Protein 8J49 (pdb70)

Sequence (263 aa):
GSRLCQVDRCTVNLTEAKQYYRRHRVCEVHAKASAATVAGVRQRFCQQCSRFHELPEFDEAKRSCREERVGDMRIVNITFSDINSIKNFQPFSQYFDFTLTGPRYNGNIAQFAMIWKIKNPPHNLLGVFFDNNTRDDEDDKYTLEELKQMGNGAKNMYIFWQYEQKERVGDMRIVNITFSDINSIKNFQPFSQYFDFTLTGPRYNGNIAQFAMIWKIKNPPHNLLGVFFDNNTRDDEDDKYTLEELKQMGNGAKNMYIFWQYE

Radius of gyration: 23.27 Å; Cα contacts (8 Å, |Δi|>4): 566; chains: 3; bounding box: 40×56×63 Å

Solvent-accessible surface area: 13642 Å² total; per-residue (Å²): 74,96,156,47,5,49,7,76,213,16,108,73,55,6,69,137,30,70,47,16,11,102,137,44,88,0,11,78,112,41,7,51,28,81,49,13,48,10,86,58,61,153,20,37,4,0,14,91,60,8,139,11,18,92,30,91,86,15,59,156,112,97,66,6,27,189,118,123,129,69,66,98,8,73,11,12,60,0,19,0,31,52,59,84,10,0,99,120,8,116,70,15,14,61,36,11,14,66,126,45,114,46,19,18,0,0,2,9,62,16,82,57,2,3,3,18,78,4,81,119,50,53,158,30,6,31,0,0,6,0,44,78,53,26,9,58,10,62,58,84,110,31,40,17,100,72,0,18,138,26,5,86,53,2,122,23,0,16,0,0,47,67,40,89,93,136,154,134,68,66,126,10,52,10,25,76,7,33,0,6,53,67,97,10,0,104,75,2,139,37,0,26,52,37,11,34,67,120,53,117,44,20,36,0,0,7,65,74,46,110,115,10,2,62,64,70,1,81,121,55,61,145,38,9,33,0,0,8,0,43,80,61,89,15,58,67,79,67,72,106,18,49,16,119,71,0,53,136,22,5,88,60,4,111,8,0,9,0,0,51,43,21,131

Organism: Arabidopsis thaliana (NCBI:txid3702)

GO terms:
  GO:0006355 regulation of DNA-templated transcription (P, TAS)
  GO:0010321 regulation of vegetative phase change (P, IMP)

Structure (mmCIF, N/CA/C/O backbone):
data_8J49
#
_entry.id   8J49
#
_cell.length_a   30.159
_cell.length_b   45.091
_cell.length_c   52.947
_cell.angle_alpha   92.43
_cell.angle_beta   101.86
_cell.angle_gamma   108.62
#
_symmetry.space_group_name_H-M   'P 1'
#
loop_
_entity.id
_entity.type
_entity.pdbx_description
1 polymer 'Squamosa promoter-binding-like protein 5'
2 polymer 'Sequence-variable mosaic (SVM) signal sequence domain-containing protein'
3 non-polymer 'ZINC ION'
4 water water
#
loop_
_atom_site.group_PDB
_atom_site.id
_atom_site.type_symbol
_atom_site.label_atom_id
_atom_site.label_alt_id
_atom_site.label_comp_id
_atom_site.label_asym_id
_atom_site.label_entity_id
_atom_site.label_seq_id
_atom_site.pdbx_PDB_ins_code
_atom_site.Cartn_x
_atom_site.Cartn_y
_atom_site.Cartn_z
_atom_site.occupancy
_atom_site.B_iso_or_equiv
_atom_site.auth_seq_id
_atom_site.auth_comp_id
_atom_site.auth_asym_id
_atom_site.auth_atom_id
_atom_site.pdbx_PDB_model_num
ATOM 1 N N . GLY A 1 1 ? 20.784 22.716 18.428 1.00 34.74 59 GLY A N 1
ATOM 2 C CA . GLY A 1 1 ? 21.918 22.286 19.230 1.00 34.24 59 GLY A CA 1
ATOM 3 C C . GLY A 1 1 ? 21.559 21.142 20.157 1.00 34.81 59 GLY A C 1
ATOM 4 O O . GLY A 1 1 ? 20.385 20.942 20.465 1.00 30.72 59 GLY A O 1
ATOM 5 N N . SER A 1 2 ? 22.572 20.404 20.620 1.00 33.99 60 SER A N 1
ATOM 6 C CA . SER A 1 2 ? 22.319 19.181 21.380 1.00 31.34 60 SER A CA 1
ATOM 7 C C . SER A 1 2 ? 21.462 19.439 22.613 1.00 32.43 60 SER A C 1
ATOM 8 O O . SER A 1 2 ? 20.556 18.656 22.915 1.00 34.57 60 SER A O 1
ATOM 11 N N . ARG A 1 3 ? 21.710 20.541 23.320 1.00 33.68 61 ARG A N 1
ATOM 12 C CA . ARG A 1 3 ? 21.054 20.814 24.594 1.00 28.50 61 ARG A CA 1
ATOM 13 C C . ARG A 1 3 ? 19.768 21.620 24.470 1.00 26.31 61 ARG A C 1
ATOM 14 O O . ARG A 1 3 ? 19.189 21.978 25.505 1.00 25.45 61 ARG A O 1
ATOM 22 N N . LEU A 1 4 ? 19.310 21.918 23.255 1.00 24.29 62 LEU A N 1
ATOM 23 C CA . LEU A 1 4 ? 18.222 22.861 23.036 1.00 26.66 62 LEU A CA 1
ATOM 24 C C . LEU A 1 4 ? 16.980 22.177 22.472 1.00 21.46 62 LEU A C 1
ATOM 25 O O . LEU A 1 4 ? 17.052 21.127 21.827 1.00 22.26 62 LEU A O 1
ATOM 30 N N . CYS A 1 5 ? 15.834 22.826 22.684 1.00 22.52 63 CYS A N 1
ATOM 31 C CA . CYS A 1 5 ? 14.604 22.450 21.997 1.00 20.11 63 CYS A CA 1
ATOM 32 C C . CYS A 1 5 ? 14.832 22.343 20.493 1.00 20.01 63 CYS A C 1
ATOM 33 O O . CYS A 1 5 ? 15.450 23.219 19.890 1.00 17.78 63 CYS A O 1
ATOM 36 N N . GLN A 1 6 ? 14.268 21.298 19.879 1.00 19.08 64 GLN A N 1
ATOM 37 C CA . GLN A 1 6 ? 14.500 21.013 18.464 1.00 20.40 64 GLN A CA 1
ATOM 38 C C . GLN A 1 6 ? 13.644 21.850 17.523 1.00 21.00 64 GLN A C 1
ATOM 39 O O . GLN A 1 6 ? 13.818 21.744 16.302 1.00 20.00 64 GLN A O 1
ATOM 45 N N . VAL A 1 7 ? 12.715 22.656 18.039 1.00 18.66 65 VAL A N 1
ATOM 46 C CA . VAL A 1 7 ? 11.953 23.552 17.172 1.00 16.96 65 VAL A CA 1
ATOM 47 C C . VAL A 1 7 ? 12.888 24.602 16.585 1.00 19.36 65 VAL A C 1
ATOM 48 O O . VAL A 1 7 ? 13.714 25.182 17.297 1.00 19.16 65 VAL A O 1
ATOM 52 N N . ASP A 1 8 ? 12.734 24.882 15.281 1.00 18.82 66 ASP A N 1
ATOM 53 C CA . ASP A 1 8 ? 13.773 25.616 14.554 1.00 17.82 66 ASP A CA 1
ATOM 54 C C . ASP A 1 8 ? 14.035 26.997 15.151 1.00 18.96 66 ASP A C 1
ATOM 55 O O . ASP A 1 8 ? 15.189 27.439 15.217 1.00 24.14 66 ASP A O 1
ATOM 60 N N . ARG A 1 9 ? 12.983 27.713 15.544 1.00 17.46 67 ARG A N 1
ATOM 61 C CA . ARG A 1 9 ? 13.087 29.068 16.066 1.00 19.22 67 ARG A CA 1
ATOM 62 C C . ARG A 1 9 ? 13.240 29.118 17.582 1.00 22.96 67 ARG A C 1
ATOM 63 O O . ARG A 1 9 ? 13.258 30.210 18.160 1.00 24.13 67 ARG A O 1
ATOM 71 N N . CYS A 1 10 ? 13.336 27.971 18.238 1.00 20.05 68 CYS A N 1
ATOM 72 C CA . CYS A 1 10 ? 13.394 27.897 19.688 1.00 21.65 68 CYS A CA 1
ATOM 73 C C . CYS A 1 10 ? 14.831 27.687 20.134 1.00 21.55 68 CYS A C 1
ATOM 74 O O . CYS A 1 10 ? 15.526 26.823 19.585 1.00 21.11 68 CYS A O 1
ATOM 77 N N . THR A 1 11 ? 15.258 28.436 21.161 1.00 21.35 69 THR A N 1
ATOM 78 C CA . THR A 1 11 ? 16.583 28.251 21.742 1.00 24.66 69 THR A CA 1
ATOM 79 C C . THR A 1 11 ? 16.518 27.875 23.217 1.00 23.74 69 THR A C 1
ATOM 80 O O . THR A 1 11 ? 17.523 28.000 23.924 1.00 24.32 69 THR A O 1
ATOM 84 N N . VAL A 1 12 ? 15.364 27.411 23.702 1.00 19.47 70 VAL A N 1
ATOM 85 C CA . VAL A 1 12 ? 15.258 27.069 25.116 1.00 21.44 70 VAL A CA 1
ATOM 86 C C . VAL A 1 12 ? 16.222 25.948 25.455 1.00 23.77 70 VAL A C 1
ATOM 87 O O . VAL A 1 12 ? 16.242 24.894 24.804 1.00 22.37 70 VAL A O 1
ATOM 91 N N . ASN A 1 13 ? 17.036 26.180 26.475 1.00 26.01 71 ASN A N 1
ATOM 92 C CA . ASN A 1 13 ? 18.000 25.188 26.918 1.00 28.07 71 ASN A CA 1
ATOM 93 C C . ASN A 1 13 ? 17.285 24.199 27.826 1.00 27.74 71 ASN A C 1
ATOM 94 O O . ASN A 1 13 ? 16.529 24.602 28.711 1.00 28.12 71 ASN A O 1
ATOM 99 N N . LEU A 1 14 ? 17.491 22.905 27.584 1.00 27.79 72 LEU A N 1
ATOM 100 C CA . LEU A 1 14 ? 16.768 21.868 28.309 1.00 29.07 72 LEU A CA 1
ATOM 101 C C . LEU A 1 14 ? 17.644 21.087 29.275 1.00 31.94 72 LEU A C 1
ATOM 102 O O . LEU A 1 14 ? 17.222 20.030 29.754 1.00 32.54 72 LEU A O 1
ATOM 107 N N . THR A 1 15 ? 18.848 21.573 29.569 1.00 33.84 73 THR A N 1
ATOM 108 C CA . THR A 1 15 ? 19.714 20.883 30.519 1.00 34.28 73 THR A CA 1
ATOM 109 C C . THR A 1 15 ? 19.195 20.954 31.955 1.00 35.82 73 THR A C 1
ATOM 110 O O . THR A 1 15 ? 19.646 20.177 32.801 1.00 41.69 73 THR A O 1
ATOM 114 N N . GLU A 1 16 ? 18.213 21.829 32.197 1.00 37.73 74 GLU A N 1
ATOM 115 C CA . GLU A 1 16 ? 17.674 22.027 33.571 1.00 37.66 74 GLU A CA 1
ATOM 116 C C . GLU A 1 16 ? 16.207 21.585 33.628 1.00 39.36 74 GLU A C 1
ATOM 117 O O . GLU A 1 16 ? 15.610 21.692 34.717 1.00 38.83 74 GLU A O 1
ATOM 123 N N . ALA A 1 17 ? 15.652 21.103 32.511 1.00 38.64 75 ALA A N 1
ATOM 124 C CA . ALA A 1 17 ? 14.261 20.691 32.462 1.00 32.75 75 ALA A CA 1
ATOM 125 C C . ALA A 1 17 ? 14.113 19.257 32.946 1.00 31.30 75 ALA A C 1
ATOM 126 O O . ALA A 1 17 ? 15.093 18.534 33.168 1.00 30.67 75 ALA A O 1
ATOM 128 N N . LYS A 1 18 ? 12.858 18.845 33.093 1.00 30.33 76 LYS A N 1
ATOM 129 C CA . LYS A 1 18 ? 12.581 17.471 33.465 1.00 27.26 76 LYS A CA 1
ATOM 130 C C . LYS A 1 18 ? 13.193 16.540 32.434 1.00 28.07 76 LYS A C 1
ATOM 131 O O . LYS A 1 18 ? 13.312 16.877 31.246 1.00 27.90 76 LYS A O 1
ATOM 137 N N . GLN A 1 19 ? 13.637 15.378 32.905 1.00 26.22 77 GLN A N 1
ATOM 138 C CA . GLN A 1 19 ? 14.298 14.447 32.008 1.00 25.54 77 GLN A CA 1
ATOM 139 C C . GLN A 1 19 ? 13.441 14.131 30.792 1.00 24.31 77 GLN A C 1
ATOM 140 O O . GLN A 1 19 ? 13.963 14.038 29.677 1.00 21.82 77 GLN A O 1
ATOM 146 N N . TYR A 1 20 ? 12.119 13.986 30.976 1.00 19.97 78 TYR A N 1
ATOM 147 C CA . TYR A 1 20 ? 11.251 13.701 29.834 1.00 18.43 78 TYR A CA 1
ATOM 148 C C . TYR A 1 20 ? 11.485 14.688 28.693 1.00 19.66 78 TYR A C 1
ATOM 149 O O . TYR A 1 20 ? 11.585 14.288 27.530 1.00 20.60 78 TYR A O 1
ATOM 158 N N . TYR A 1 21 ? 11.572 15.983 29.005 1.00 21.16 79 TYR A N 1
ATOM 159 C CA . TYR A 1 21 ? 11.765 16.976 27.947 1.00 21.69 79 TYR A CA 1
ATOM 160 C C . TYR A 1 21 ? 13.184 16.949 27.397 1.00 24.30 79 TYR A C 1
ATOM 161 O O . TYR A 1 21 ? 13.390 17.180 26.199 1.00 23.02 79 TYR A O 1
ATOM 170 N N . ARG A 1 22 ? 14.181 16.704 28.250 1.00 22.87 80 ARG A N 1
ATOM 171 C CA . ARG A 1 22 ? 15.568 16.706 27.778 1.00 24.13 80 ARG A CA 1
ATOM 172 C C . ARG A 1 22 ? 15.833 15.506 26.876 1.00 23.50 80 ARG A C 1
ATOM 173 O O . ARG A 1 22 ? 16.508 15.629 25.842 1.00 25.60 80 ARG A O 1
ATOM 181 N N . ARG A 1 23 ? 15.284 14.349 27.261 1.00 23.37 81 ARG A N 1
ATOM 182 C CA . ARG A 1 23 ? 15.294 13.117 26.471 1.00 23.92 81 ARG A CA 1
ATOM 183 C C . ARG A 1 23 ? 14.807 13.350 25.050 1.00 22.41 81 ARG A C 1
ATOM 184 O O . ARG A 1 23 ? 15.440 12.931 24.071 1.00 22.89 81 ARG A O 1
ATOM 192 N N . HIS A 1 24 ? 13.685 14.033 24.927 1.00 20.75 82 HIS A N 1
ATOM 193 C CA . HIS A 1 24 ? 12.983 14.191 23.667 1.00 22.02 82 HIS A CA 1
ATOM 194 C C . HIS A 1 24 ? 13.235 15.539 23.021 1.00 21.11 82 HIS A C 1
ATOM 195 O O . HIS A 1 24 ? 12.644 15.827 21.971 1.00 19.68 82 HIS A O 1
ATOM 202 N N . ARG A 1 25 ? 14.130 16.352 23.592 1.00 18.13 83 ARG A N 1
ATOM 203 C CA . ARG A 1 25 ? 14.598 17.581 22.949 1.00 21.52 83 ARG A CA 1
ATOM 204 C C . ARG A 1 25 ? 13.434 18.501 22.580 1.00 20.79 83 ARG A C 1
ATOM 205 O O . ARG A 1 25 ? 13.330 19.003 21.458 1.00 20.31 83 ARG A O 1
ATOM 213 N N . VAL A 1 26 ? 12.554 18.748 23.542 1.00 20.28 84 VAL A N 1
ATOM 214 C CA . VAL A 1 26 ? 11.449 19.671 23.301 1.00 20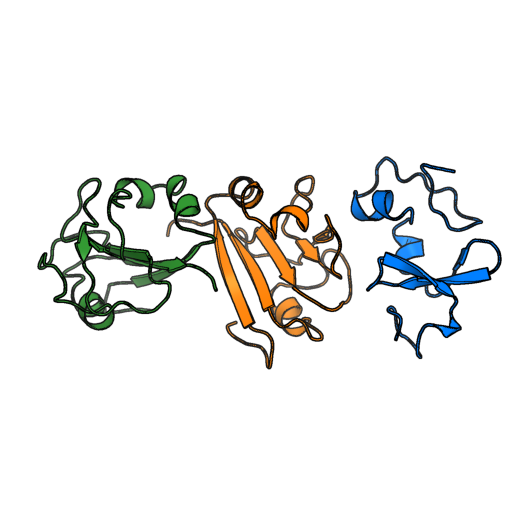.39 84 VAL A CA 1
ATOM 215 C C . VAL A 1 26 ? 11.131 20.389 24.606 1.00 22.67 84 VAL A C 1
ATOM 216 O O . VAL A 1 26 ? 11.110 19.777 25.677 1.00 21.30 84 VAL A O 1
ATOM 220 N N . CYS A 1 27 ? 10.916 21.698 24.519 1.00 20.23 85 CYS A N 1
ATOM 221 C CA . CYS A 1 27 ? 10.494 22.443 25.688 1.00 20.96 85 CYS A CA 1
ATOM 222 C C . CYS A 1 27 ? 9.015 22.176 25.964 1.00 22.79 85 CYS A C 1
ATOM 223 O O . CYS A 1 27 ? 8.285 21.645 25.118 1.00 18.53 85 CYS A O 1
ATOM 226 N N . GLU A 1 28 ? 8.580 22.541 27.177 1.00 19.90 86 GLU A N 1
ATOM 227 C CA . GLU A 1 28 ? 7.205 22.257 27.589 1.00 22.83 86 GLU A CA 1
ATOM 228 C C . GLU A 1 28 ? 6.194 22.928 26.677 1.00 23.69 86 GLU A C 1
ATOM 229 O O . GLU A 1 28 ? 5.173 22.324 26.321 1.00 22.89 86 GLU A O 1
ATOM 235 N N . VAL A 1 29 ? 6.463 24.175 26.283 1.00 22.14 87 VAL A N 1
ATOM 236 C CA . VAL A 1 29 ? 5.494 24.905 25.473 1.00 20.26 87 VAL A CA 1
ATOM 237 C C . VAL A 1 29 ? 5.349 24.262 24.102 1.00 20.26 87 VAL A C 1
ATOM 238 O O . VAL A 1 29 ? 4.234 24.046 23.621 1.00 17.52 87 VAL A O 1
ATOM 242 N N . HIS A 1 30 ? 6.459 23.903 23.464 1.00 19.58 88 HIS A N 1
ATOM 243 C CA . HIS A 1 30 ? 6.345 23.312 22.139 1.00 18.99 88 HIS A CA 1
ATOM 244 C C . HIS A 1 30 ? 5.881 21.863 22.172 1.00 19.06 88 HIS A C 1
ATOM 245 O O . HIS A 1 30 ? 5.339 21.382 21.175 1.00 16.70 88 HIS A O 1
ATOM 252 N N . ALA A 1 31 ? 6.018 21.169 23.305 1.00 16.71 89 ALA A N 1
ATOM 253 C CA . ALA A 1 31 ? 5.425 19.845 23.414 1.00 15.44 89 ALA A CA 1
ATOM 254 C C . ALA A 1 31 ? 3.897 19.902 23.364 1.00 17.51 89 ALA A C 1
ATOM 255 O O . ALA A 1 31 ? 3.263 18.919 22.978 1.00 18.77 89 ALA A O 1
ATOM 257 N N . LYS A 1 32 ? 3.297 21.041 23.705 1.00 16.65 90 LYS A N 1
ATOM 258 C CA . LYS A 1 32 ? 1.846 21.187 23.767 1.00 19.01 90 LYS A CA 1
ATOM 259 C C . LYS A 1 32 ? 1.292 22.095 22.678 1.00 18.36 90 LYS A C 1
ATOM 260 O O . LYS A 1 32 ? 0.069 22.265 22.592 1.00 16.88 90 LYS A O 1
ATOM 266 N N . ALA A 1 33 ? 2.160 22.647 21.826 1.00 19.41 91 ALA A N 1
ATOM 267 C CA . ALA A 1 33 ? 1.749 23.584 20.792 1.00 20.78 91 ALA A CA 1
ATOM 268 C C . ALA A 1 33 ? 0.959 22.867 19.709 1.00 19.59 91 ALA A C 1
ATOM 269 O O . ALA A 1 33 ? 1.193 21.693 19.409 1.00 17.79 91 ALA A O 1
ATOM 271 N N . SER A 1 34 ? 0.007 23.587 19.114 1.00 16.68 92 SER A N 1
ATOM 272 C CA . SER A 1 34 ? -0.753 22.991 18.031 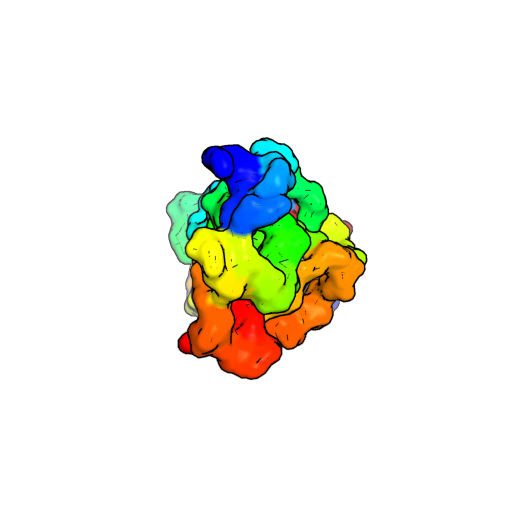1.00 19.35 92 SER A CA 1
ATOM 273 C C . SER A 1 34 ? 0.128 22.725 16.815 1.00 18.97 92 SER A C 1
ATOM 274 O O . SER A 1 34 ? -0.113 21.764 16.081 1.00 16.75 92 SER A O 1
ATOM 277 N N . ALA A 1 35 ? 1.143 23.559 16.587 1.00 17.82 93 ALA A N 1
ATOM 278 C CA . ALA A 1 35 ? 2.061 23.375 15.470 1.00 15.83 93 ALA A CA 1
ATOM 279 C C . ALA A 1 35 ? 3.334 24.160 15.741 1.00 15.27 93 ALA A C 1
ATOM 280 O O . ALA A 1 35 ? 3.304 25.228 16.360 1.00 16.96 93 ALA A O 1
ATOM 282 N N . ALA A 1 36 ? 4.455 23.619 15.267 1.00 17.57 94 ALA A N 1
ATOM 283 C CA . ALA A 1 36 ? 5.713 24.348 15.292 1.00 19.30 94 ALA A CA 1
ATOM 284 C C . ALA A 1 36 ? 6.528 23.917 14.087 1.00 18.95 94 ALA A C 1
ATOM 285 O O . ALA A 1 36 ? 6.357 22.813 13.566 1.00 18.63 94 ALA A O 1
ATOM 287 N N . THR A 1 37 ? 7.406 24.798 13.638 1.00 19.35 95 THR A N 1
ATOM 288 C CA . THR A 1 37 ? 8.218 24.501 12.469 1.00 17.62 95 THR A CA 1
ATOM 289 C C . THR A 1 37 ? 9.469 23.766 12.925 1.00 17.48 95 THR A C 1
ATOM 290 O O . THR A 1 37 ? 10.279 24.299 13.691 1.00 18.38 95 THR A O 1
ATOM 294 N N . VAL A 1 38 ? 9.602 22.526 12.479 1.00 19.76 96 VAL A N 1
ATOM 295 C CA . VAL A 1 38 ? 10.687 21.656 12.903 1.00 21.54 96 VAL A CA 1
ATOM 296 C C . VAL A 1 38 ? 11.288 21.058 11.648 1.00 21.82 96 VAL A C 1
ATOM 297 O O . VAL A 1 38 ? 10.573 20.421 10.862 1.00 18.53 96 VAL A O 1
ATOM 301 N N . ALA A 1 39 ? 12.595 21.267 11.464 1.00 21.84 97 ALA A N 1
ATOM 302 C CA . ALA A 1 39 ? 13.316 20.784 10.291 1.00 20.97 97 ALA A CA 1
ATOM 303 C C . ALA A 1 39 ? 12.682 21.335 9.021 1.00 23.53 97 ALA A C 1
ATOM 304 O O . ALA A 1 39 ? 12.610 20.655 7.998 1.00 26.46 97 ALA A O 1
ATOM 306 N N . GLY A 1 40 ? 12.173 22.566 9.110 1.00 21.14 98 GLY A N 1
ATOM 307 C CA . GLY A 1 40 ? 11.662 23.283 7.961 1.00 19.83 98 GLY A CA 1
ATOM 308 C C . GLY A 1 40 ? 10.210 23.034 7.604 1.00 22.56 98 GLY A C 1
ATOM 309 O O . GLY A 1 40 ? 9.724 23.633 6.635 1.00 23.08 98 GLY A O 1
ATOM 310 N N . VAL A 1 41 ? 9.493 22.171 8.332 1.00 20.36 99 VAL A N 1
ATOM 311 C CA . VAL A 1 41 ? 8.104 21.887 8.000 1.00 18.27 99 VAL A CA 1
ATOM 312 C C . VAL A 1 41 ? 7.245 21.985 9.256 1.00 21.40 99 VAL A C 1
ATOM 313 O O . VAL A 1 41 ? 7.743 21.908 10.381 1.00 18.12 99 VAL A O 1
ATOM 317 N N . ARG A 1 42 ? 5.936 22.164 9.043 1.00 19.53 100 ARG A N 1
ATOM 318 C CA . ARG A 1 42 ? 4.994 22.266 10.154 1.00 19.77 100 ARG A CA 1
ATOM 319 C C . ARG A 1 42 ? 4.820 20.905 10.796 1.00 18.43 100 ARG A C 1
ATOM 320 O O . ARG A 1 42 ? 4.490 19.924 10.122 1.00 17.27 100 ARG A O 1
ATOM 328 N N . GLN A 1 43 ? 5.009 20.846 12.107 1.00 19.26 101 GLN A N 1
ATOM 329 C CA . GLN A 1 43 ? 4.907 19.586 12.830 1.00 17.73 101 GLN A CA 1
ATOM 330 C C . GLN A 1 43 ? 4.175 19.814 14.142 1.00 16.59 101 GLN A C 1
ATOM 331 O O . GLN A 1 43 ? 3.985 20.949 14.584 1.00 17.62 101 GLN A O 1
ATOM 337 N N . ARG A 1 44 ? 3.764 18.710 14.765 1.00 17.82 102 ARG A N 1
ATOM 338 C CA . ARG A 1 44 ? 3.151 18.743 16.081 1.00 15.53 102 ARG A CA 1
ATOM 339 C C . ARG A 1 44 ? 3.751 17.611 16.900 1.00 17.77 102 ARG A C 1
ATOM 340 O O . ARG A 1 44 ? 3.966 16.513 16.378 1.00 16.53 102 ARG A O 1
ATOM 348 N N . PHE A 1 45 ? 4.024 17.877 18.181 1.00 17.65 103 PHE A N 1
ATOM 349 C CA . PHE A 1 45 ? 4.632 16.881 19.057 1.00 19.88 103 PHE A CA 1
ATOM 350 C C . PHE A 1 45 ? 3.591 15.836 19.436 1.00 19.89 103 PHE A C 1
ATOM 351 O O . PHE A 1 45 ? 2.606 16.146 20.127 1.00 18.87 103 PHE A O 1
ATOM 359 N N . CYS A 1 46 ? 3.809 14.595 18.990 1.00 16.68 104 CYS A N 1
ATOM 360 C CA . CYS A 1 46 ? 2.888 13.502 19.279 1.00 18.27 104 CYS A CA 1
ATOM 361 C C . CYS A 1 46 ? 3.015 13.074 20.739 1.00 20.86 104 CYS A C 1
ATOM 362 O O . CYS A 1 46 ? 4.095 12.666 21.184 1.00 20.00 104 CYS A O 1
ATOM 365 N N . GLN A 1 47 ? 1.909 13.157 21.481 1.00 20.71 105 GLN A N 1
ATOM 366 C CA . GLN A 1 47 ? 1.919 12.704 22.871 1.00 21.94 105 GLN A CA 1
ATOM 367 C C . GLN A 1 47 ? 2.258 11.224 22.972 1.00 21.89 105 GLN A C 1
ATOM 368 O O . GLN A 1 47 ? 2.987 10.797 23.879 1.00 25.37 105 GLN A O 1
ATOM 374 N N . GLN A 1 48 ? 1.746 10.425 22.038 1.00 21.22 106 GLN A N 1
ATOM 375 C CA . GLN A 1 48 ? 1.906 8.978 22.096 1.00 26.17 106 GLN A CA 1
ATOM 376 C C . GLN A 1 48 ? 3.332 8.535 21.763 1.00 25.99 106 GLN A C 1
ATOM 377 O O . GLN A 1 48 ? 3.868 7.623 22.406 1.00 23.47 106 GLN A O 1
ATOM 383 N N . CYS A 1 49 ? 3.965 9.157 20.764 1.00 22.38 107 CYS A N 1
ATOM 384 C CA . CYS A 1 49 ? 5.301 8.770 20.315 1.00 19.61 107 CYS A CA 1
ATOM 385 C C . CYS A 1 49 ? 6.411 9.604 20.929 1.00 21.06 107 CYS A C 1
ATOM 386 O O . CYS A 1 49 ? 7.590 9.267 20.747 1.00 25.30 107 CYS A O 1
ATOM 389 N N . SER A 1 50 ? 6.069 10.702 21.600 1.00 19.84 108 SER A N 1
ATOM 390 C CA . SER A 1 50 ? 7.044 11.647 22.127 1.00 19.72 108 SER A CA 1
ATOM 391 C C . SER A 1 50 ? 8.006 12.100 21.040 1.00 22.88 108 SER A C 1
ATOM 392 O O . SER A 1 50 ? 9.227 12.135 21.219 1.00 22.98 108 SER A O 1
ATOM 395 N N . ARG A 1 51 ? 7.430 12.473 19.899 1.00 21.10 109 ARG A N 1
ATOM 396 C CA . ARG A 1 51 ? 8.243 13.038 18.834 1.00 21.73 109 ARG A CA 1
ATOM 397 C C . ARG A 1 51 ? 7.337 13.751 17.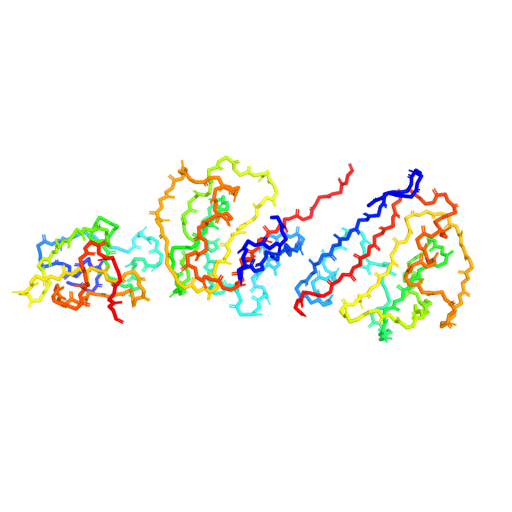844 1.00 22.18 109 ARG A C 1
ATOM 398 O O . ARG A 1 51 ? 6.125 13.512 17.808 1.00 18.63 109 ARG A O 1
ATOM 406 N N . PHE A 1 52 ? 7.927 14.684 17.102 1.00 19.34 110 PHE A N 1
ATOM 407 C CA . PHE A 1 52 ? 7.157 15.466 16.145 1.00 20.92 110 PHE A CA 1
ATOM 408 C C . PHE A 1 52 ? 6.829 14.615 14.930 1.00 23.69 110 PHE A C 1
ATOM 409 O O . PHE A 1 52 ? 7.669 13.838 14.465 1.00 22.12 110 PHE A O 1
ATOM 417 N N . HIS A 1 53 ? 5.604 14.764 14.419 1.00 20.02 111 HIS A N 1
ATOM 418 C CA . HIS A 1 53 ? 5.241 14.320 13.084 1.00 22.47 111 HIS A CA 1
ATOM 419 C C . HIS A 1 53 ? 4.707 15.513 12.313 1.00 20.81 111 HIS A C 1
ATOM 420 O O . HIS A 1 53 ? 4.236 16.488 12.897 1.00 17.37 111 HIS A O 1
ATOM 427 N N . GLU A 1 54 ? 4.729 15.412 10.990 1.00 19.88 112 GLU A N 1
ATOM 428 C CA . GLU A 1 54 ? 4.056 16.426 10.195 1.00 23.12 112 GLU A CA 1
ATOM 429 C C . GLU A 1 54 ? 2.547 16.389 10.433 1.00 21.71 112 GLU A C 1
ATOM 430 O O . GLU A 1 54 ? 1.961 15.344 10.733 1.00 22.53 112 GLU A O 1
ATOM 436 N N . LEU A 1 55 ? 1.910 17.554 10.292 1.00 22.55 113 LEU A N 1
ATOM 437 C CA . LEU A 1 55 ? 0.508 17.670 10.684 1.00 21.09 113 LEU A CA 1
ATOM 438 C C . LEU A 1 55 ? -0.433 16.670 10.010 1.00 21.73 113 LEU A C 1
ATOM 439 O O . LEU A 1 55 ? -1.396 16.245 10.670 1.00 23.11 113 LEU A O 1
ATOM 444 N N . PRO A 1 56 ? -0.263 16.273 8.740 1.00 23.55 114 PRO A N 1
ATOM 445 C CA . PRO A 1 56 ? -1.220 15.315 8.154 1.00 26.68 114 PRO A CA 1
ATOM 446 C C . PRO A 1 56 ? -1.236 13.950 8.826 1.00 29.78 114 PRO A C 1
ATOM 447 O O . PRO A 1 56 ? -2.179 13.180 8.585 1.00 29.89 114 PRO A O 1
ATOM 451 N N . GLU A 1 57 ? -0.266 13.642 9.695 1.00 26.63 115 GLU A N 1
ATOM 452 C CA . GLU A 1 57 ? -0.287 12.389 10.437 1.00 26.44 115 GLU A CA 1
ATOM 453 C C . GLU A 1 57 ? -1.257 12.413 11.609 1.00 28.43 115 GLU A C 1
ATOM 454 O O . GLU A 1 57 ? -1.465 11.372 12.235 1.00 26.80 115 GLU A O 1
ATOM 460 N N . PHE A 1 58 ? -1.854 13.562 11.909 1.00 24.74 116 PHE A N 1
ATOM 461 C CA . PHE A 1 58 ? -2.835 13.699 12.973 1.00 24.76 116 PHE A CA 1
ATOM 462 C C . PHE A 1 58 ? -4.226 13.900 12.395 1.00 29.33 116 PHE A C 1
ATOM 463 O O . PHE A 1 58 ? -4.412 14.656 11.435 1.00 28.51 116 PHE A O 1
ATOM 471 N N . ASP A 1 59 ? -5.204 13.236 12.997 1.00 25.95 117 ASP A N 1
ATOM 472 C CA . ASP A 1 59 ? -6.584 13.589 12.735 1.00 29.93 117 ASP A CA 1
ATOM 473 C C . ASP A 1 59 ? -6.906 14.932 13.372 1.00 31.09 117 ASP A C 1
ATOM 474 O O . ASP A 1 59 ? -6.087 15.576 14.031 1.00 29.42 117 ASP A O 1
ATOM 479 N N . GLU A 1 60 ? -8.174 15.296 13.149 1.00 35.18 118 GLU A N 1
ATOM 480 C CA . GLU A 1 60 ? -8.671 16.607 13.613 1.00 34.07 118 GLU A CA 1
ATOM 481 C C . GLU A 1 60 ? -8.590 16.742 15.124 1.00 31.45 118 GLU A C 1
ATOM 482 O O . GLU A 1 60 ? -9.047 15.841 15.833 1.00 31.61 118 GLU A O 1
ATOM 488 N N . ALA A 1 61 ? -7.953 17.802 15.576 1.00 26.92 119 ALA A N 1
ATOM 489 C CA . ALA A 1 61 ? -7.898 18.170 17.003 1.00 27.79 119 ALA A CA 1
ATOM 490 C C . ALA A 1 61 ? -7.289 17.070 17.875 1.00 27.16 119 ALA A C 1
ATOM 491 O O . ALA A 1 61 ? -7.663 16.890 19.037 1.00 26.90 119 ALA A O 1
ATOM 493 N N . LYS A 1 62 ? -6.336 16.329 17.333 1.00 22.40 120 LYS A N 1
ATOM 494 C CA . LYS A 1 62 ? -5.731 15.211 18.034 1.00 19.94 120 LYS A CA 1
ATOM 495 C C . LYS A 1 62 ? -4.280 15.533 18.353 1.00 21.14 120 LYS A C 1
ATOM 496 O O . LYS A 1 62 ? -3.575 16.132 17.536 1.00 19.67 120 LYS A O 1
ATOM 502 N N . ARG A 1 63 ? -3.836 15.142 19.546 1.00 17.90 121 ARG A N 1
ATOM 503 C CA . ARG A 1 63 ? -2.453 15.351 19.950 1.00 20.09 121 ARG A CA 1
ATOM 504 C C . ARG A 1 63 ? -1.592 14.119 19.766 1.00 20.72 121 ARG A C 1
ATOM 505 O O . ARG A 1 63 ? -0.384 14.174 20.031 1.00 23.72 121 ARG A O 1
ATOM 513 N N . SER A 1 64 ? -2.176 13.016 19.329 1.00 19.82 122 SER A N 1
ATOM 514 C CA . SER A 1 64 ? -1.416 11.840 18.948 1.00 20.97 122 SER A CA 1
ATOM 515 C C . SER A 1 64 ? -1.777 11.444 17.527 1.00 24.16 122 SER A C 1
ATOM 516 O O . SER A 1 64 ? -2.867 11.750 17.031 1.00 23.68 122 SER A O 1
ATOM 519 N N . CYS A 1 65 ? -0.832 10.792 16.864 1.00 22.31 123 CYS A N 1
ATOM 520 C CA . CYS A 1 65 ? -1.053 10.355 15.497 1.00 25.84 123 CYS A CA 1
ATOM 521 C C . CYS A 1 65 ? -2.050 9.207 15.467 1.00 29.83 123 CYS A C 1
ATOM 522 O O . CYS A 1 65 ? -2.298 8.529 16.469 1.00 31.32 123 CYS A O 1
ATOM 525 N N . ARG A 1 66 ? -2.656 9.017 14.308 1.00 32.44 124 ARG A N 1
ATOM 526 C CA . ARG A 1 66 ? -3.562 7.897 14.144 1.00 36.35 124 ARG A CA 1
ATOM 527 C C . ARG A 1 66 ? -2.705 6.676 13.872 1.00 40.74 124 ARG A C 1
ATOM 528 O O . ARG A 1 66 ? -3.010 5.546 14.285 1.00 45.34 124 ARG A O 1
ATOM 537 N N . GLU B 2 1 ? -13.212 3.266 41.550 1.00 30.00 36 GLU B N 1
ATOM 538 C CA . GLU B 2 1 ? -12.386 2.956 42.748 1.00 30.00 36 GLU B CA 1
ATOM 539 C C . GLU B 2 1 ? -11.837 1.531 42.623 1.00 30.00 36 GLU B C 1
ATOM 540 O O . GLU B 2 1 ? -10.875 1.207 43.347 1.00 30.00 36 GLU B O 1
ATOM 546 N N . GLU B 2 2 ? -12.421 0.722 41.733 1.00 33.71 37 GLU B N 1
ATOM 547 C CA . GLU B 2 2 ? -11.996 -0.710 41.575 1.00 34.12 37 GLU B CA 1
ATOM 548 C C . GLU B 2 2 ? -11.949 -0.977 40.067 1.00 31.37 37 GLU B C 1
ATOM 549 O O . GLU B 2 2 ? -10.964 -1.575 39.621 1.00 30.59 37 GLU B O 1
ATOM 555 N N . ARG B 2 3 ? -13.006 -0.603 39.340 1.00 33.40 38 ARG B N 1
ATOM 556 C CA . ARG B 2 3 ? -12.947 -0.632 37.850 1.00 32.32 38 ARG B CA 1
ATOM 557 C C . ARG B 2 3 ? -13.760 0.493 37.215 1.00 31.29 38 ARG B C 1
ATOM 558 O O . ARG B 2 3 ? -14.833 0.784 37.734 1.00 33.21 38 ARG B O 1
ATOM 566 N N . VAL B 2 4 ? -13.224 1.127 36.171 1.00 31.86 39 VAL B N 1
ATOM 567 C CA . VAL B 2 4 ? -13.991 2.137 35.377 1.00 33.66 39 VAL B CA 1
ATOM 568 C C . VAL B 2 4 ? -14.074 1.572 33.963 1.00 34.48 39 VAL B C 1
ATOM 569 O O . VAL B 2 4 ? -13.129 1.758 33.187 1.00 45.91 39 VAL B O 1
ATOM 573 N N . GLY B 2 5 ? -15.157 0.857 33.676 1.00 30.99 40 GLY B N 1
ATOM 574 C CA . GLY B 2 5 ? -15.282 0.186 32.386 1.00 30.01 40 GLY B CA 1
ATOM 575 C C . GLY B 2 5 ? -14.223 -0.874 32.212 1.00 32.36 40 GLY B C 1
ATOM 576 O O . GLY B 2 5 ? -14.190 -1.803 32.998 1.00 37.14 40 GLY B O 1
ATOM 577 N N . ASP B 2 6 ? -13.388 -0.695 31.213 1.00 30.27 41 ASP B N 1
ATOM 578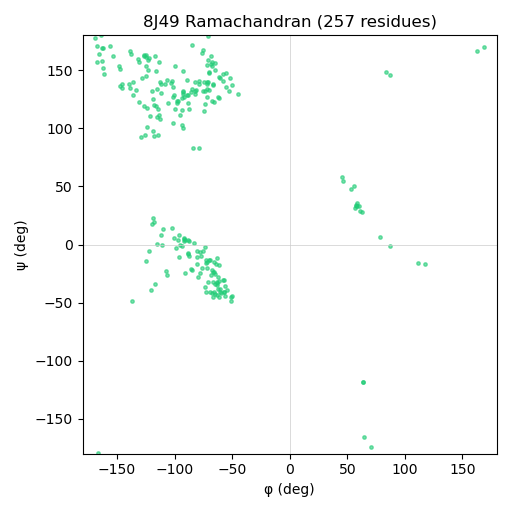 C CA . ASP B 2 6 ? -12.321 -1.661 30.879 1.00 37.28 41 ASP B CA 1
ATOM 579 C C . ASP B 2 6 ? -11.036 -1.378 31.666 1.00 32.62 41 ASP B C 1
ATOM 580 O O . ASP B 2 6 ? -10.058 -2.065 31.380 1.00 30.63 41 ASP B O 1
ATOM 585 N N . MET B 2 7 ? -11.029 -0.383 32.569 1.00 30.55 42 MET B N 1
ATOM 586 C CA . MET B 2 7 ? -9.803 -0.050 33.277 1.00 26.49 42 MET B CA 1
ATOM 587 C C . MET B 2 7 ? -9.871 -0.536 34.715 1.00 26.21 42 MET B C 1
ATOM 588 O O . MET B 2 7 ? -10.765 -0.129 35.471 1.00 26.34 42 MET B O 1
ATOM 593 N N . ARG B 2 8 ? -8.907 -1.381 35.083 1.00 23.85 43 ARG B N 1
ATOM 594 C CA . ARG B 2 8 ? -8.750 -1.864 36.448 1.00 28.53 43 ARG B CA 1
ATOM 595 C C . ARG B 2 8 ? -7.945 -0.833 37.223 1.00 25.29 43 ARG B C 1
ATOM 596 O O . ARG B 2 8 ? -6.934 -0.329 36.727 1.00 25.28 43 ARG B O 1
ATOM 604 N N . ILE B 2 9 ? -8.412 -0.501 38.414 1.00 23.05 44 ILE B N 1
ATOM 605 C CA . ILE B 2 9 ? -7.694 0.358 39.342 1.00 23.94 44 ILE B CA 1
ATOM 606 C C . ILE B 2 9 ? -6.977 -0.525 40.354 1.00 25.19 44 ILE B C 1
ATOM 607 O O . ILE B 2 9 ? -7.609 -1.354 41.016 1.00 25.60 44 ILE B O 1
ATOM 612 N N . VAL B 2 10 ? -5.656 -0.362 40.457 1.00 23.11 45 VAL B N 1
ATOM 613 C CA . VAL B 2 10 ? -4.796 -1.231 41.266 1.00 21.76 45 VAL B CA 1
ATOM 614 C C . VAL B 2 10 ? -4.095 -0.355 42.291 1.00 21.08 45 VAL B C 1
ATOM 615 O O . VAL B 2 10 ? -3.203 0.426 41.938 1.00 21.87 45 VAL B O 1
ATOM 619 N N . ASN B 2 11 ? -4.457 -0.508 43.562 1.00 20.03 46 ASN B N 1
ATOM 620 C CA . ASN B 2 11 ? -3.808 0.220 44.647 1.00 20.30 46 ASN B CA 1
ATOM 621 C C . ASN B 2 11 ? -2.685 -0.642 45.209 1.00 20.22 46 ASN B C 1
ATOM 622 O O . ASN B 2 11 ? -2.948 -1.705 45.775 1.00 22.62 46 ASN B O 1
ATOM 627 N N . ILE B 2 12 ? -1.444 -0.185 45.069 1.00 17.55 47 ILE B N 1
ATOM 628 C CA . ILE B 2 12 ? -0.273 -0.902 45.551 1.00 19.18 47 ILE B CA 1
ATOM 629 C C . ILE B 2 12 ? 0.375 -0.066 46.641 1.00 20.41 47 ILE B C 1
ATOM 630 O O . ILE B 2 12 ? 0.588 1.140 46.462 1.00 17.97 47 ILE B O 1
ATOM 635 N N . THR B 2 13 ? 0.721 -0.713 47.758 1.00 17.19 48 THR B N 1
ATOM 636 C CA . THR B 2 13 ? 1.209 -0.029 48.943 1.00 16.71 48 THR B CA 1
ATOM 637 C C . THR B 2 13 ? 2.678 -0.353 49.167 1.00 17.97 48 THR B C 1
ATOM 638 O O . THR B 2 13 ? 3.104 -1.499 48.998 1.00 16.94 48 THR B O 1
ATOM 642 N N . PHE B 2 14 ? 3.440 0.672 49.534 1.00 17.34 49 PHE B N 1
ATOM 643 C CA . PHE B 2 14 ? 4.878 0.603 49.713 1.00 20.47 49 PHE B CA 1
ATOM 644 C C . PHE B 2 14 ? 5.232 1.226 51.048 1.00 19.90 49 PHE B C 1
ATOM 645 O O . PHE B 2 14 ? 4.500 2.059 51.580 1.00 19.87 49 PHE B O 1
ATOM 653 N N . SER B 2 15 ? 6.392 0.838 51.567 1.00 21.17 50 SER B N 1
ATOM 654 C CA . SER B 2 15 ? 6.894 1.453 52.792 1.00 24.29 50 SER B CA 1
ATOM 655 C C . SER B 2 15 ? 7.163 2.939 52.596 1.00 25.85 50 SER B C 1
ATOM 656 O O . SER B 2 15 ? 6.819 3.762 53.452 1.00 24.35 50 SER B O 1
ATOM 659 N N . ASP B 2 16 ? 7.774 3.298 51.469 1.00 24.89 51 ASP B N 1
ATOM 660 C CA . ASP B 2 16 ? 8.099 4.680 51.127 1.00 23.67 51 ASP B CA 1
ATOM 661 C C . ASP B 2 16 ? 8.401 4.727 49.636 1.00 23.02 51 ASP B C 1
ATOM 662 O O . ASP B 2 16 ? 8.382 3.697 48.957 1.00 21.61 51 ASP B O 1
ATOM 667 N N . ILE B 2 17 ? 8.721 5.928 49.139 1.00 22.83 52 ILE B N 1
ATOM 668 C CA . ILE B 2 17 ? 8.987 6.112 47.711 1.00 24.86 52 ILE B CA 1
ATOM 669 C C . ILE B 2 17 ? 10.235 5.354 47.279 1.00 25.03 52 ILE B C 1
ATOM 670 O O . ILE B 2 17 ? 10.305 4.842 46.154 1.00 26.29 52 ILE B O 1
ATOM 675 N N . ASN B 2 18 ? 11.231 5.248 48.156 1.00 27.29 53 ASN B N 1
ATOM 676 C CA . ASN B 2 18 ? 12.463 4.572 47.768 1.00 26.23 53 ASN B CA 1
ATOM 677 C C . ASN B 2 18 ? 12.221 3.106 47.451 1.00 25.99 53 ASN B C 1
ATOM 678 O O . ASN B 2 18 ? 12.900 2.542 46.586 1.00 25.71 53 ASN B O 1
ATOM 683 N N . SER B 2 19 ? 11.252 2.474 48.122 1.00 22.24 54 SER B N 1
ATOM 684 C CA . SER B 2 19 ? 10.967 1.075 47.835 1.00 21.89 54 SER B CA 1
ATOM 685 C C . SER B 2 19 ? 10.405 0.890 46.433 1.00 24.19 54 SER B C 1
ATOM 686 O O . SER B 2 19 ? 10.539 -0.195 45.856 1.00 26.20 54 SER B O 1
ATOM 689 N N . ILE B 2 20 ? 9.799 1.932 45.858 1.00 22.31 55 ILE B N 1
ATOM 690 C CA . ILE B 2 20 ? 9.316 1.815 44.489 1.00 22.11 55 ILE B CA 1
ATOM 691 C C . ILE B 2 20 ? 10.490 1.704 43.523 1.00 21.93 55 ILE B C 1
ATOM 692 O O . ILE B 2 20 ? 10.361 1.120 42.440 1.00 20.29 55 ILE B O 1
ATOM 697 N N . LYS B 2 21 ? 11.655 2.241 43.899 1.00 22.78 56 LYS B N 1
ATOM 698 C CA . LYS B 2 21 ? 12.794 2.228 42.988 1.00 24.94 56 LYS B CA 1
ATOM 699 C C . LYS B 2 21 ? 13.227 0.817 42.632 1.00 27.65 56 LYS B C 1
ATOM 700 O O . LYS B 2 21 ? 13.915 0.628 41.623 1.00 30.05 56 LYS B O 1
ATOM 706 N N . ASN B 2 22 ? 12.815 -0.175 43.415 1.00 26.75 57 ASN B N 1
ATOM 707 C CA . ASN B 2 22 ? 13.114 -1.578 43.164 1.00 31.98 57 ASN B CA 1
ATOM 708 C C . ASN B 2 22 ? 12.003 -2.294 42.412 1.00 31.06 57 ASN B C 1
ATOM 709 O O . ASN B 2 22 ? 12.138 -3.487 42.122 1.00 32.48 57 ASN B O 1
ATOM 714 N N . PHE B 2 23 ? 10.919 -1.595 42.085 1.00 25.25 58 PHE B N 1
ATOM 715 C CA . PHE B 2 23 ? 9.732 -2.201 41.490 1.00 24.28 58 PHE B CA 1
ATOM 716 C C . PHE B 2 23 ? 9.833 -2.129 39.970 1.00 24.82 58 PHE B C 1
ATOM 717 O O . PHE B 2 23 ? 9.515 -1.102 39.366 1.00 25.06 58 PHE B O 1
ATOM 725 N N . GLN B 2 24 ? 10.231 -3.242 39.347 1.00 23.06 59 GLN B N 1
ATOM 726 C CA . GLN B 2 24 ? 10.246 -3.387 37.899 1.00 29.87 59 GLN B CA 1
ATOM 727 C C . GLN B 2 24 ? 8.897 -3.920 37.428 1.00 26.24 59 GLN B C 1
ATOM 728 O O . GLN B 2 24 ? 8.301 -4.771 38.093 1.00 28.17 59 GLN B O 1
ATOM 734 N N . PRO B 2 25 ? 8.381 -3.444 36.296 1.00 25.67 60 PRO B N 1
ATOM 735 C CA . PRO B 2 25 ? 9.046 -2.486 35.410 1.00 27.64 60 PRO B CA 1
ATOM 736 C C . PRO B 2 25 ? 8.636 -1.036 35.634 1.00 26.89 60 PRO B C 1
ATOM 737 O O . PRO B 2 25 ? 9.028 -0.178 34.848 1.00 28.98 60 PRO B O 1
ATOM 741 N N . PHE B 2 26 ? 7.876 -0.760 36.692 1.00 25.83 61 PHE B N 1
ATOM 742 C CA . PHE B 2 26 ? 7.229 0.537 36.828 1.00 26.47 61 PHE B CA 1
ATOM 743 C C . PHE B 2 26 ? 8.163 1.648 37.283 1.00 23.40 61 PHE B C 1
ATOM 744 O O . PHE B 2 26 ? 7.884 2.817 36.997 1.00 21.12 61 PHE B O 1
ATOM 752 N N . SER B 2 27 ? 9.265 1.321 37.964 1.00 21.53 62 SER B N 1
ATOM 753 C CA . SER B 2 27 ? 10.137 2.367 38.493 1.00 23.04 62 SER B CA 1
ATOM 754 C C . SER B 2 27 ? 10.647 3.306 37.408 1.00 21.04 62 SER B C 1
ATOM 755 O O . SER B 2 27 ? 10.890 4.484 37.687 1.00 18.95 62 SER B O 1
ATOM 758 N N . GLN B 2 28 ? 10.819 2.814 36.179 1.00 21.40 63 GLN B N 1
ATOM 759 C CA . GLN B 2 28 ? 11.337 3.634 35.091 1.00 22.40 63 GLN B CA 1
ATOM 760 C C . GLN B 2 28 ? 10.341 4.676 34.605 1.00 19.04 63 GLN B C 1
ATOM 761 O O . GLN B 2 28 ? 10.749 5.606 33.904 1.00 22.35 63 GLN B O 1
ATOM 767 N N . TYR B 2 29 ? 9.053 4.549 34.962 1.00 18.25 64 TYR B N 1
ATOM 768 C CA . TYR B 2 29 ? 8.080 5.587 34.615 1.00 17.68 64 TYR B CA 1
ATOM 769 C C . TYR B 2 29 ? 8.023 6.713 35.638 1.00 15.77 64 TYR B C 1
ATOM 770 O O . TYR B 2 29 ? 7.576 7.818 35.303 1.00 15.37 64 TYR B O 1
ATOM 779 N N . PHE B 2 30 ? 8.475 6.469 36.864 1.00 15.33 65 PHE B N 1
ATOM 780 C CA . PHE B 2 30 ? 8.548 7.544 37.839 1.00 15.66 65 PHE B CA 1
ATOM 781 C C . PHE B 2 30 ? 9.613 8.561 37.435 1.00 15.40 65 PHE B C 1
ATOM 782 O O . PHE B 2 30 ? 10.549 8.253 36.694 1.00 17.50 65 PHE B O 1
ATOM 790 N N . ASP B 2 31 ? 9.473 9.782 37.947 1.00 15.09 66 ASP B N 1
ATOM 791 C CA . ASP B 2 31 ? 10.559 10.764 37.970 1.00 15.06 66 ASP B CA 1
ATOM 792 C C . ASP B 2 31 ? 10.910 11.015 39.439 1.00 15.88 66 ASP B C 1
ATOM 793 O O . ASP B 2 31 ? 10.297 11.856 40.104 1.00 17.69 66 ASP B O 1
ATOM 798 N N . PHE B 2 32 ? 11.910 10.289 39.941 1.00 18.06 67 PHE B N 1
ATOM 799 C CA . PHE B 2 32 ? 12.208 10.297 41.370 1.00 17.17 67 PHE B CA 1
ATOM 800 C C . PHE B 2 32 ? 12.912 11.567 41.843 1.00 22.10 67 PHE B C 1
ATOM 801 O O . PHE B 2 32 ? 13.125 11.711 43.056 1.00 21.74 67 PHE B O 1
ATOM 809 N N . THR B 2 33 ? 13.284 12.477 40.928 1.00 20.23 68 THR B N 1
ATOM 810 C CA . THR B 2 33 ? 13.823 13.785 41.289 1.00 18.94 68 THR B CA 1
ATOM 811 C C . THR B 2 33 ? 12.750 14.769 41.746 1.00 19.11 68 THR B C 1
ATOM 812 O O . THR B 2 33 ? 13.097 15.846 42.243 1.00 22.50 68 THR B O 1
ATOM 816 N N . LEU B 2 34 ? 11.471 14.439 41.583 1.00 20.46 69 LEU B N 1
ATOM 817 C CA . LEU B 2 34 ? 10.366 15.367 41.781 1.00 20.48 69 LEU B CA 1
ATOM 818 C C . LEU B 2 34 ? 9.720 15.166 43.142 1.00 23.13 69 LEU B C 1
ATOM 819 O O . LEU B 2 34 ? 9.757 14.079 43.720 1.00 23.75 69 LEU B O 1
ATOM 824 N N . THR B 2 35 ? 9.124 16.258 43.636 1.00 25.24 70 THR B N 1
ATOM 825 C CA . THR B 2 35 ? 8.414 16.206 44.938 1.00 26.02 70 THR B CA 1
ATOM 826 C C . THR B 2 35 ? 6.907 16.255 44.679 1.00 22.52 70 THR B C 1
ATOM 827 O O . THR B 2 35 ? 6.489 16.964 43.744 1.00 23.35 70 THR B O 1
ATOM 831 N N . GLY B 2 36 ? 6.130 15.503 45.451 1.00 22.83 71 GLY B N 1
ATOM 832 C CA . GLY B 2 36 ? 4.685 15.420 45.307 1.00 24.20 71 GLY B CA 1
ATOM 833 C C . GLY B 2 36 ? 4.261 14.421 44.244 1.00 21.87 71 GLY B C 1
ATOM 834 O O . GLY B 2 36 ? 4.962 14.216 43.247 1.00 20.95 71 GLY B O 1
ATOM 835 N N . PRO B 2 37 ? 3.104 13.780 44.429 1.00 19.85 72 PRO B N 1
ATOM 836 C CA . PRO B 2 37 ? 2.725 12.678 43.536 1.00 16.65 72 PRO B CA 1
ATOM 837 C C . PRO B 2 37 ? 2.330 13.160 42.148 1.00 16.33 72 PRO B C 1
ATOM 838 O O . PRO B 2 37 ? 1.604 14.147 41.983 1.00 17.43 72 PRO B O 1
ATOM 842 N N . ARG B 2 38 ? 2.768 12.405 41.150 1.00 16.40 73 ARG B N 1
ATOM 843 C CA . ARG B 2 38 ? 2.569 12.749 39.752 1.00 15.61 73 ARG B CA 1
ATOM 844 C C . ARG B 2 38 ? 1.818 11.649 39.014 1.00 14.94 73 ARG B C 1
ATOM 845 O O . ARG B 2 38 ? 1.815 10.488 39.426 1.00 14.54 73 ARG B O 1
ATOM 853 N N . TYR B 2 39 ? 1.227 12.015 37.867 1.00 15.00 74 TYR B N 1
ATOM 854 C CA . TYR B 2 39 ? 0.640 11.055 36.946 1.00 12.08 74 TYR B CA 1
ATOM 855 C C . TYR B 2 39 ? 1.260 11.242 35.564 1.00 14.25 74 TYR B C 1
ATOM 856 O O . TYR B 2 39 ? 1.884 12.262 35.277 1.00 13.50 74 TYR B O 1
ATOM 865 N N . ASN B 2 40 ? 1.108 10.246 34.708 1.00 15.22 75 ASN B N 1
ATOM 866 C CA . ASN B 2 40 ? 1.669 10.330 33.363 1.00 14.10 75 ASN B CA 1
ATOM 867 C C . ASN B 2 40 ? 0.605 10.659 32.329 1.00 14.83 75 ASN B C 1
ATOM 868 O O . ASN B 2 40 ? -0.525 10.152 32.382 1.00 12.98 75 ASN B O 1
ATOM 873 N N . GLY B 2 41 ? 0.992 11.505 31.372 1.00 15.03 76 GLY B N 1
ATOM 874 C CA . GLY B 2 41 ? 0.143 11.772 30.231 1.00 15.70 76 GLY B CA 1
ATOM 875 C C . GLY B 2 41 ? 0.331 10.820 29.074 1.00 20.69 76 GLY B C 1
ATOM 876 O O . GLY B 2 41 ? -0.429 10.877 28.105 1.00 17.42 76 GLY B O 1
ATOM 877 N N . ASN B 2 42 ? 1.344 9.958 29.142 1.00 16.76 77 ASN B N 1
ATOM 878 C CA . ASN B 2 42 ? 1.685 9.038 28.064 1.00 17.88 77 ASN B CA 1
ATOM 879 C C . ASN B 2 42 ? 2.661 7.999 28.605 1.00 20.57 77 ASN B C 1
ATOM 880 O O . ASN B 2 42 ? 3.036 8.008 29.782 1.00 18.19 77 ASN B O 1
ATOM 885 N N . ILE B 2 43 ? 3.070 7.095 27.727 1.00 20.90 78 ILE B N 1
ATOM 886 C CA . ILE B 2 43 ? 4.026 6.053 28.057 1.00 22.24 78 ILE B CA 1
ATOM 887 C C . ILE B 2 43 ? 5.386 6.477 27.502 1.00 23.19 78 ILE B C 1
ATOM 888 O O . ILE B 2 43 ? 5.625 6.458 26.287 1.00 25.96 78 ILE B O 1
ATOM 893 N N . ALA B 2 44 ? 6.259 6.919 28.403 1.00 17.99 79 ALA B N 1
ATOM 894 C CA . ALA B 2 44 ? 7.679 7.116 28.154 1.00 18.05 79 ALA B CA 1
ATOM 895 C C . ALA B 2 44 ? 8.381 6.962 29.492 1.00 18.69 79 ALA B C 1
ATOM 896 O O . ALA B 2 44 ? 7.748 7.031 30.545 1.00 18.22 79 ALA B O 1
ATOM 898 N N . GLN B 2 45 ? 9.694 6.742 29.458 1.00 20.23 80 GLN B N 1
ATOM 899 C CA . GLN B 2 45 ? 10.432 6.762 30.714 1.00 17.73 80 GLN B CA 1
ATOM 900 C C . GLN B 2 45 ? 10.298 8.135 31.346 1.00 17.93 80 GLN B C 1
ATOM 901 O O . GLN B 2 45 ? 10.246 9.150 30.642 1.00 19.24 80 GLN B O 1
ATOM 907 N N . PHE B 2 46 ? 10.227 8.161 32.680 1.00 18.83 81 PHE B N 1
ATOM 908 C CA . PHE B 2 46 ? 10.194 9.413 33.440 1.00 17.52 81 PHE B CA 1
ATOM 909 C C . PHE B 2 46 ? 8.981 10.256 33.073 1.00 13.92 81 PHE B C 1
ATOM 910 O O . PHE B 2 46 ? 9.024 11.483 33.158 1.00 16.48 81 PHE B O 1
ATOM 918 N N . ALA B 2 47 ? 7.887 9.612 32.665 1.00 14.28 82 ALA B N 1
ATOM 919 C CA . ALA B 2 47 ? 6.735 10.358 32.165 1.00 13.80 82 ALA B CA 1
ATOM 920 C C . ALA B 2 47 ? 5.758 10.776 33.261 1.00 13.77 82 ALA B C 1
ATOM 921 O O . ALA B 2 47 ? 4.834 11.546 32.974 1.00 16.83 82 ALA B O 1
ATOM 923 N N . MET B 2 48 ? 5.918 10.283 34.493 1.00 14.41 83 MET B N 1
ATOM 924 C CA . MET B 2 48 ? 5.024 10.666 35.596 1.00 14.19 83 MET B CA 1
ATOM 925 C C . MET B 2 48 ? 5.530 11.979 36.192 1.00 16.25 83 MET B C 1
ATOM 926 O O . MET B 2 48 ? 6.246 12.011 37.200 1.00 18.19 83 MET B O 1
ATOM 931 N N . ILE B 2 49 ? 5.150 13.086 35.544 1.00 14.14 84 ILE B N 1
ATOM 932 C CA . ILE B 2 49 ? 5.638 14.409 35.911 1.00 14.48 84 ILE B CA 1
ATOM 933 C C . ILE B 2 49 ? 4.539 15.394 36.277 1.00 13.45 84 ILE B C 1
ATOM 934 O O . ILE B 2 49 ? 4.854 16.513 36.685 1.00 18.26 84 ILE B O 1
ATOM 939 N N . TRP B 2 50 ? 3.269 15.047 36.137 1.00 13.88 85 TRP B N 1
ATOM 940 C CA . TRP B 2 50 ? 2.211 16.038 36.261 1.00 15.62 85 TRP B CA 1
ATOM 941 C C . TRP B 2 50 ? 1.644 15.995 37.682 1.00 15.05 85 TRP B C 1
ATOM 942 O O . TRP B 2 50 ? 1.205 14.941 38.142 1.00 14.68 85 TRP B O 1
ATOM 953 N N . LYS B 2 51 ? 1.681 17.142 38.369 1.00 16.80 86 LYS B N 1
ATOM 954 C CA . LYS B 2 51 ? 1.276 17.223 39.770 1.00 19.33 86 LYS B CA 1
ATOM 955 C C . LYS B 2 51 ? -0.211 16.942 39.912 1.00 18.92 86 LYS B C 1
ATOM 956 O O . LYS B 2 51 ? -1.052 17.649 39.336 1.00 17.25 86 LYS B O 1
ATOM 962 N N . ILE B 2 52 ? -0.537 15.930 40.714 1.00 16.02 87 ILE B N 1
ATOM 963 C CA . ILE B 2 52 ? -1.930 15.626 41.028 1.00 15.57 87 ILE B CA 1
ATOM 964 C C . ILE B 2 52 ? -2.467 16.707 41.960 1.00 18.47 87 ILE B C 1
ATOM 965 O O . ILE B 2 52 ? -1.816 17.077 42.947 1.00 18.58 87 ILE B O 1
ATOM 970 N N . LYS B 2 53 ? -3.669 17.207 41.660 1.00 16.34 88 LYS B N 1
ATOM 971 C CA . LYS B 2 53 ? -4.265 18.283 42.448 1.00 18.87 88 LYS B CA 1
ATOM 972 C C . LYS B 2 53 ? -4.766 17.780 43.802 1.00 18.14 88 LYS B C 1
ATOM 973 O O . LYS B 2 53 ? -5.485 16.775 43.881 1.00 16.35 88 LYS B O 1
ATOM 979 N N . ASN B 2 54 ? -4.404 18.513 44.859 1.00 18.28 89 ASN B N 1
ATOM 980 C CA . ASN B 2 54 ? -4.885 18.273 46.213 1.00 21.24 89 ASN B CA 1
ATOM 981 C C . ASN B 2 54 ? -4.813 16.789 46.590 1.00 21.97 89 ASN B C 1
ATOM 982 O O . ASN B 2 54 ? -5.816 16.200 46.996 1.00 18.93 89 ASN B O 1
ATOM 987 N N . PRO B 2 55 ? -3.630 16.170 46.473 1.00 19.77 90 PRO B N 1
ATOM 988 C CA . PRO B 2 55 ? -3.547 14.714 46.625 1.00 18.86 90 PRO B CA 1
ATOM 989 C C . PRO B 2 55 ? -3.733 14.295 48.061 1.00 17.42 90 PRO B C 1
ATOM 990 O O . PRO B 2 55 ? -3.426 15.057 48.997 1.00 17.21 90 PRO B O 1
ATOM 994 N N . PRO B 2 56 ? -4.199 13.065 48.307 1.00 21.31 91 PRO B N 1
ATOM 995 C CA . PRO B 2 56 ? -4.137 12.503 49.657 1.00 21.61 91 PRO B CA 1
ATOM 996 C C . PRO B 2 56 ? -2.703 12.552 50.157 1.00 21.85 91 PRO B C 1
ATOM 997 O O . PRO B 2 56 ? -1.757 12.425 49.381 1.00 19.44 91 PRO B O 1
ATOM 1001 N N . HIS B 2 57 ? -2.537 12.738 51.464 1.00 20.84 92 HIS B N 1
ATOM 1002 C CA . HIS B 2 57 ? -1.190 13.039 51.920 1.00 24.01 92 HIS B CA 1
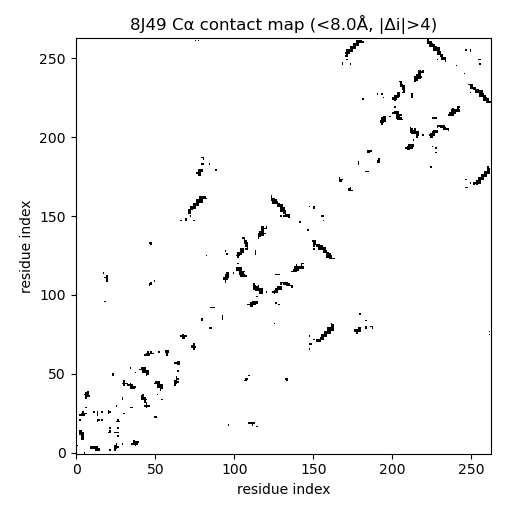ATOM 1003 C C . HIS B 2 57 ? -0.241 11.850 51.812 1.00 21.46 92 HIS B C 1
ATOM 1004 O O . HIS B 2 57 ? 0.976 12.057 51.903 1.00 22.55 92 HIS B O 1
ATOM 1011 N N . ASN B 2 58 ? -0.747 10.629 51.591 1.00 18.64 93 ASN B N 1
ATOM 1012 C CA . ASN B 2 58 ? 0.101 9.449 51.454 1.00 19.63 93 ASN B CA 1
ATOM 1013 C C . ASN B 2 58 ? 0.102 8.882 50.037 1.00 19.81 93 ASN B C 1
ATOM 1014 O O . ASN B 2 58 ? 0.619 7.785 49.817 1.00 17.94 93 ASN B O 1
ATOM 1019 N N . LEU B 2 59 ? -0.495 9.584 49.076 1.00 16.85 94 LEU B N 1
ATOM 1020 C CA . LEU B 2 59 ? -0.380 9.212 47.670 1.00 16.04 94 LEU B CA 1
ATOM 1021 C C . LEU B 2 59 ? 1.030 9.469 47.150 1.00 15.64 94 LEU B C 1
ATOM 1022 O O . LEU B 2 59 ? 1.591 10.550 47.347 1.00 17.25 94 LEU B O 1
ATOM 1027 N N . LEU B 2 60 ? 1.589 8.482 46.456 1.00 15.59 95 LEU B N 1
ATOM 1028 C CA . LEU B 2 60 ? 2.933 8.576 45.900 1.00 15.89 95 LEU B CA 1
ATOM 1029 C C . LEU B 2 60 ? 2.967 8.750 44.394 1.00 15.94 95 LEU B C 1
ATOM 1030 O O . LEU B 2 60 ? 3.956 9.273 43.887 1.00 16.61 95 LEU B O 1
ATOM 1035 N N . GLY B 2 61 ? 1.950 8.302 43.670 1.00 15.01 96 GLY B N 1
ATOM 1036 C CA . GLY B 2 61 ? 1.936 8.482 42.224 1.00 16.71 96 GLY B CA 1
ATOM 1037 C C . GLY B 2 61 ? 0.838 7.669 41.577 1.00 15.28 96 GLY B C 1
ATOM 1038 O O . GLY B 2 61 ? 0.200 6.814 42.204 1.00 14.97 96 GLY B O 1
ATOM 1039 N N . VAL B 2 62 ? 0.635 7.950 40.287 1.00 15.48 97 VAL B N 1
ATOM 1040 C CA . VAL B 2 62 ? -0.351 7.273 39.448 1.00 15.02 97 VAL B CA 1
ATOM 1041 C C . VAL B 2 62 ? 0.288 6.961 38.099 1.00 15.83 97 VAL B C 1
ATOM 1042 O O . VAL B 2 62 ? 0.834 7.860 37.449 1.00 15.65 97 VAL B O 1
ATOM 1046 N N . PHE B 2 63 ? 0.195 5.707 37.659 1.00 15.96 98 PHE B N 1
ATOM 1047 C CA . PHE B 2 63 ? 0.683 5.307 36.341 1.00 15.53 98 PHE B CA 1
ATOM 1048 C C . PHE B 2 63 ? -0.443 4.657 35.548 1.00 17.70 98 PHE B C 1
ATOM 1049 O O . PHE B 2 63 ? -0.952 3.598 35.942 1.00 16.13 98 PHE B O 1
ATOM 1057 N N . PHE B 2 64 ? -0.820 5.282 34.424 1.00 13.43 99 PHE B N 1
ATOM 1058 C CA . PHE B 2 64 ? -1.715 4.667 33.453 1.00 16.99 99 PHE B CA 1
ATOM 1059 C C . PHE B 2 64 ? -0.904 3.863 32.450 1.00 17.60 99 PHE B C 1
ATOM 1060 O O . PHE B 2 64 ? 0.008 4.407 31.823 1.00 16.83 99 PHE B O 1
ATOM 1068 N N . ASP B 2 65 ? -1.279 2.598 32.251 1.00 17.68 100 ASP B N 1
ATOM 1069 C CA . ASP B 2 65 ? -0.427 1.689 31.487 1.00 18.76 100 ASP B CA 1
ATOM 1070 C C . ASP B 2 65 ? -0.593 1.794 29.970 1.00 22.44 100 ASP B C 1
ATOM 1071 O O . ASP B 2 65 ? 0.102 1.070 29.244 1.00 21.83 100 ASP B O 1
ATOM 1076 N N . ASN B 2 66 ? -1.447 2.681 29.464 1.00 20.85 101 ASN B N 1
ATOM 1077 C CA . ASN B 2 66 ? -1.546 2.880 28.018 1.00 21.05 101 ASN B CA 1
ATOM 1078 C C . ASN B 2 66 ? -2.243 4.198 27.725 1.00 21.09 101 ASN B C 1
ATOM 1079 O O . ASN B 2 66 ? -2.832 4.826 28.607 1.00 19.02 101 ASN B O 1
ATOM 1084 N N . ASN B 2 67 ? -2.187 4.583 26.447 1.00 22.62 102 ASN B N 1
ATOM 1085 C CA . ASN B 2 67 ? -2.899 5.726 25.873 1.00 19.09 102 ASN B CA 1
ATOM 1086 C C . ASN B 2 67 ? -2.422 7.046 26.461 1.00 19.95 102 ASN B C 1
ATOM 1087 O O . ASN B 2 67 ? -1.355 7.107 27.074 1.00 21.24 102 ASN B O 1
ATOM 1092 N N . THR B 2 68 ? -3.179 8.118 26.243 1.00 19.81 103 THR B N 1
ATOM 1093 C CA . THR B 2 68 ? -2.717 9.466 26.547 1.00 17.36 103 THR B CA 1
ATOM 1094 C C . THR B 2 68 ? -3.855 10.239 27.190 1.00 17.27 103 THR B C 1
ATOM 1095 O O . THR B 2 68 ? -5.017 9.857 27.085 1.00 20.53 103 THR B O 1
ATOM 1099 N N . ARG B 2 69 ? -3.524 11.362 27.818 1.00 14.18 104 ARG B N 1
ATOM 1100 C CA . ARG B 2 69 ? -4.541 12.163 28.484 1.00 15.87 104 ARG B CA 1
ATOM 1101 C C . ARG B 2 69 ? -3.984 13.555 28.711 1.00 14.97 104 ARG B C 1
ATOM 1102 O O . ARG B 2 69 ? -2.785 13.794 28.558 1.00 17.62 104 ARG B O 1
ATOM 1110 N N . ASP B 2 70 ? -4.865 14.478 29.099 1.00 17.48 105 ASP B N 1
ATOM 1111 C CA . ASP B 2 70 ? -4.411 15.842 29.337 1.00 18.65 105 ASP B CA 1
ATOM 1112 C C . ASP B 2 70 ? -3.365 15.872 30.437 1.00 19.35 105 ASP B C 1
ATOM 1113 O O . ASP B 2 70 ? -3.456 15.137 31.428 1.00 17.48 105 ASP B O 1
ATOM 1118 N N . ASP B 2 71 ? -2.381 16.753 30.260 1.00 17.26 106 ASP B N 1
ATOM 1119 C CA . ASP B 2 71 ? -1.118 16.720 30.995 1.00 17.52 106 ASP B CA 1
ATOM 1120 C C . ASP B 2 71 ? -0.856 18.109 31.575 1.00 20.61 106 ASP B C 1
ATOM 1121 O O . ASP B 2 71 ? -0.287 18.981 30.899 1.00 17.02 106 ASP B O 1
ATOM 1126 N N . GLU B 2 72 ? -1.301 18.336 32.817 1.00 14.82 107 GLU B N 1
ATOM 1127 C CA . GLU B 2 72 ? -1.118 19.632 33.458 1.00 18.01 107 GLU B CA 1
ATOM 1128 C C . GLU B 2 72 ? -0.926 19.461 34.961 1.00 17.68 107 GLU B C 1
ATOM 1129 O O . GLU B 2 72 ? -1.434 18.512 35.562 1.00 17.64 107 GLU B O 1
ATOM 1135 N N . ASP B 2 73 ? -0.188 20.401 35.554 1.00 19.10 108 ASP B N 1
ATOM 1136 C CA . ASP B 2 73 ? 0.020 20.471 37.009 1.00 19.59 108 ASP B CA 1
ATOM 1137 C C . ASP B 2 73 ? -1.169 21.068 37.747 1.00 20.51 108 ASP B C 1
ATOM 1138 O O . ASP B 2 73 ? -1.748 22.072 37.319 1.00 20.65 108 ASP B O 1
ATOM 1143 N N . ASP B 2 74 ? -1.501 20.448 38.879 1.00 19.20 109 ASP B N 1
ATOM 1144 C CA . ASP B 2 74 ? -2.419 20.996 39.875 1.00 21.59 109 ASP B CA 1
ATOM 1145 C C . ASP B 2 74 ? -3.793 21.251 39.299 1.00 18.83 109 ASP B C 1
ATOM 1146 O O . ASP B 2 74 ? -4.478 22.187 39.705 1.00 23.18 109 ASP B O 1
ATOM 1151 N N . LYS B 2 75 ? -4.203 20.423 38.356 1.00 18.59 110 LYS B N 1
ATOM 1152 C CA . LYS B 2 75 ? -5.470 20.597 37.683 1.00 19.71 110 LYS B CA 1
ATOM 1153 C C . LYS B 2 75 ? -6.443 19.447 37.907 1.00 20.42 110 LYS B C 1
ATOM 1154 O O . LYS B 2 75 ? -7.647 19.699 38.030 1.00 20.64 110 LYS B O 1
ATOM 1160 N N . TYR B 2 76 ? -5.956 18.210 38.036 1.00 16.01 111 TYR B N 1
ATOM 1161 C CA . TYR B 2 76 ? -6.798 17.027 38.149 1.00 18.38 111 TYR B CA 1
ATOM 1162 C C . TYR B 2 76 ? -6.551 16.328 39.480 1.00 18.03 111 TYR B C 1
ATOM 1163 O O . TYR B 2 76 ? -5.405 15.976 39.807 1.00 16.40 111 TYR B O 1
ATOM 1172 N N . THR B 2 77 ? -7.628 16.121 40.244 1.00 17.26 112 THR B N 1
ATOM 1173 C CA . THR B 2 77 ? -7.564 15.304 41.450 1.00 18.10 112 THR B CA 1
ATOM 1174 C C . THR B 2 77 ? -7.491 13.819 41.093 1.00 16.87 112 THR B C 1
ATOM 1175 O O . THR B 2 77 ? -7.748 13.408 39.958 1.00 15.16 112 THR B O 1
ATOM 1179 N N . LEU B 2 78 ? -7.161 13.004 42.096 1.00 14.23 113 LEU B N 1
ATOM 1180 C CA . LEU B 2 78 ? -7.134 11.555 41.906 1.00 15.95 113 LEU B CA 1
ATOM 1181 C C . LEU B 2 78 ? -8.482 11.036 41.400 1.00 17.29 113 LEU B C 1
ATOM 1182 O O . LEU B 2 78 ? -8.534 10.227 40.460 1.00 16.29 113 LEU B O 1
ATOM 1187 N N . GLU B 2 79 ? -9.588 11.512 41.987 1.00 17.09 114 GLU B N 1
ATOM 1188 C CA . GLU B 2 79 ? -10.905 11.084 41.512 1.00 18.91 114 GLU B CA 1
ATOM 1189 C C . GLU B 2 79 ? -11.154 11.490 40.064 1.00 16.96 114 GLU B C 1
ATOM 1190 O O . GLU B 2 79 ? -11.755 10.730 39.296 1.00 16.55 114 GLU B O 1
ATOM 1196 N N . GLU B 2 80 ? -10.699 12.677 39.660 1.00 17.05 115 GLU B N 1
ATOM 1197 C CA . GLU B 2 80 ? -10.819 13.060 38.260 1.00 15.76 115 GLU B CA 1
ATOM 1198 C C . GLU B 2 80 ? -9.959 12.174 37.371 1.00 16.22 115 GLU B C 1
ATOM 1199 O O . GLU B 2 80 ? -10.373 11.791 36.265 1.00 15.42 115 GLU B O 1
ATOM 1205 N N . LEU B 2 81 ? -8.747 11.853 37.833 1.00 14.83 116 LEU B N 1
ATOM 1206 C CA . LEU B 2 81 ? -7.843 11.017 37.046 1.00 13.93 116 LEU B CA 1
ATOM 1207 C C . LEU B 2 81 ? -8.428 9.630 36.795 1.00 14.81 116 LEU B C 1
ATOM 1208 O O . LEU B 2 81 ? -8.155 9.027 35.750 1.00 15.65 116 LEU B O 1
ATOM 1213 N N . LYS B 2 82 ? -9.234 9.101 37.731 1.00 15.10 117 LYS B N 1
ATOM 1214 C CA . LYS B 2 82 ? -9.838 7.790 37.514 1.00 14.28 117 LYS B CA 1
ATOM 1215 C C . LYS B 2 82 ? -10.797 7.776 36.331 1.00 17.32 117 LYS B C 1
ATOM 1216 O O . LYS B 2 82 ? -11.124 6.690 35.832 1.00 16.86 117 LYS B O 1
ATOM 1222 N N . GLN B 2 83 ? -11.247 8.950 35.870 1.00 14.80 118 GLN B N 1
ATOM 1223 C CA . GLN B 2 83 ? -12.050 9.089 34.665 1.00 17.81 118 GLN B CA 1
ATOM 1224 C C . GLN B 2 83 ? -11.219 9.334 33.412 1.00 17.31 118 GLN B C 1
ATOM 1225 O O . GLN B 2 83 ? -11.794 9.551 32.343 1.00 18.73 118 GLN B O 1
ATOM 1231 N N . MET B 2 84 ? -9.892 9.332 33.501 1.00 17.02 119 MET B N 1
ATOM 1232 C CA . MET B 2 84 ? -9.070 9.796 32.389 1.00 18.29 119 MET B CA 1
ATOM 1233 C C . MET B 2 84 ? -8.158 8.701 31.846 1.00 16.56 119 MET B C 1
ATOM 1234 O O . MET B 2 84 ? -7.129 9.007 31.232 1.00 16.24 119 MET B O 1
ATOM 1239 N N . GLY B 2 85 ? -8.514 7.426 32.067 1.00 16.38 120 GLY B N 1
ATOM 1240 C CA . GLY B 2 85 ? -7.748 6.331 31.486 1.00 17.01 120 GLY B CA 1
ATOM 1241 C C . GLY B 2 85 ? -7.649 6.426 29.975 1.00 20.41 120 GLY B C 1
ATOM 1242 O O . GLY B 2 85 ? -6.598 6.161 29.383 1.00 19.35 120 GLY B O 1
ATOM 1243 N N . ASN B 2 86 ? -8.743 6.799 29.334 1.00 19.55 121 ASN B N 1
ATOM 1244 C CA . ASN B 2 86 ? -8.753 7.107 27.907 1.00 23.32 121 ASN B CA 1
ATOM 1245 C C . ASN B 2 86 ? -8.372 5.859 27.086 1.00 23.01 121 ASN B C 1
ATOM 1246 O O . ASN B 2 86 ? -7.784 5.972 26.003 1.00 24.15 121 ASN B O 1
ATOM 1251 N N . GLY B 2 87 ? -8.642 4.665 27.608 1.00 21.22 122 GLY B N 1
ATOM 1252 C CA . GLY B 2 87 ? -8.259 3.423 26.962 1.00 22.74 122 GLY B CA 1
ATOM 1253 C C . GLY B 2 87 ? -7.277 2.576 27.752 1.00 22.92 122 GLY B C 1
ATOM 1254 O O . GLY B 2 87 ? -7.117 1.385 27.446 1.00 23.59 122 GLY B O 1
ATOM 1255 N N . ALA B 2 88 ? -6.595 3.149 28.744 1.00 22.91 123 ALA B N 1
ATOM 1256 C CA . ALA B 2 88 ? -5.712 2.359 29.598 1.00 21.82 123 ALA B CA 1
ATOM 1257 C C . ALA B 2 88 ? -6.477 1.204 30.225 1.00 22.94 123 ALA B C 1
ATOM 1258 O O . ALA B 2 88 ? -7.605 1.373 30.700 1.00 24.66 123 ALA B O 1
ATOM 1260 N N . LYS B 2 89 ? -5.863 0.022 30.211 1.00 22.92 124 LYS B N 1
ATOM 1261 C CA . LYS B 2 89 ? -6.473 -1.145 30.827 1.00 26.27 124 LYS B CA 1
ATOM 1262 C C . LYS B 2 89 ? -6.186 -1.214 32.317 1.00 24.74 124 LYS B C 1
ATOM 1263 O O . LYS B 2 89 ? -6.934 -1.868 33.050 1.00 24.53 124 LYS B O 1
ATOM 1269 N N . ASN B 2 90 ? -5.131 -0.546 32.782 1.00 21.31 125 ASN B N 1
ATOM 1270 C CA . ASN B 2 90 ? -4.771 -0.564 34.190 1.00 23.44 125 ASN B CA 1
ATOM 1271 C C . ASN B 2 90 ? -4.351 0.828 34.629 1.00 20.49 125 ASN B C 1
ATOM 1272 O O . A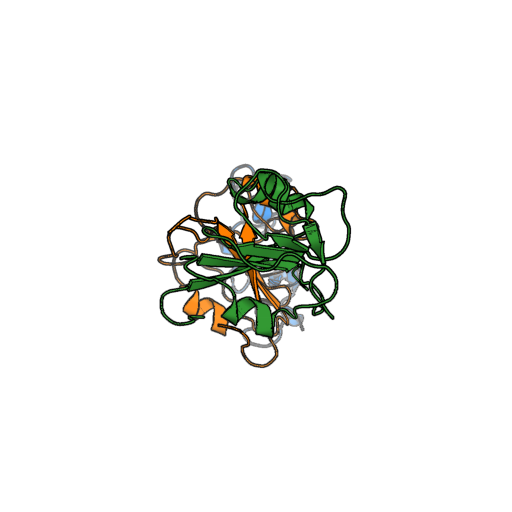SN B 2 90 ? -3.590 1.511 33.929 1.00 22.33 125 ASN B O 1
ATOM 1277 N N . MET B 2 91 ? -4.862 1.246 35.783 1.00 20.24 126 MET B N 1
ATOM 1278 C CA . MET B 2 91 ? -4.411 2.457 36.452 1.00 19.79 126 MET B CA 1
ATOM 1279 C C . MET B 2 91 ? -3.781 2.033 37.777 1.00 17.35 126 MET B C 1
ATOM 1280 O O . MET B 2 91 ? -4.479 1.572 38.690 1.00 19.36 126 MET B O 1
ATOM 1285 N N . TYR B 2 92 ? -2.471 2.166 37.872 1.00 18.23 127 TYR B N 1
ATOM 1286 C CA . TYR B 2 92 ? -1.745 1.774 39.079 1.00 17.50 127 TYR B CA 1
ATOM 1287 C C . TYR B 2 92 ? -1.591 2.991 39.970 1.00 17.87 127 TYR B C 1
ATOM 1288 O O . TYR B 2 92 ? -1.079 4.026 39.540 1.00 17.73 127 TYR B O 1
ATOM 1297 N N . ILE B 2 93 ? -2.024 2.860 41.211 1.00 15.64 128 ILE B N 1
ATOM 1298 C CA . ILE B 2 93 ? -1.999 3.943 42.179 1.00 15.70 128 ILE B CA 1
ATOM 1299 C C . ILE B 2 93 ? -1.091 3.547 43.332 1.00 17.84 128 ILE B C 1
ATOM 1300 O O . ILE B 2 93 ? -1.339 2.544 44.010 1.00 17.85 128 ILE B O 1
ATOM 1305 N N . PHE B 2 94 ? -0.039 4.336 43.550 1.00 16.06 129 PHE B N 1
ATOM 1306 C CA . PHE B 2 94 ? 1.019 3.977 44.491 1.00 16.60 129 PHE B CA 1
ATOM 1307 C C . PHE B 2 94 ? 0.826 4.742 45.793 1.00 15.69 129 PHE B C 1
ATOM 1308 O O . PHE B 2 94 ? 0.712 5.973 45.785 1.00 14.77 129 PHE B O 1
ATOM 1316 N N . TRP B 2 95 ? 0.801 4.010 46.909 1.00 15.94 130 TRP B N 1
ATOM 1317 C CA . TRP B 2 95 ? 0.478 4.562 48.214 1.00 17.19 130 TRP B CA 1
ATOM 1318 C C . TRP B 2 95 ? 1.593 4.272 49.199 1.00 16.62 130 TRP B C 1
ATOM 1319 O O . TRP B 2 95 ? 2.222 3.214 49.138 1.00 17.83 130 TRP B O 1
ATOM 1330 N N . GLN B 2 96 ? 1.833 5.210 50.103 1.00 16.22 131 GLN B N 1
ATOM 1331 C CA . GLN B 2 96 ? 2.725 4.962 51.223 1.00 18.73 131 GLN B CA 1
ATOM 1332 C C . GLN B 2 96 ? 1.905 4.468 52.413 1.00 22.53 131 GLN B C 1
ATOM 1333 O O . GLN B 2 96 ? 0.882 5.067 52.768 1.00 20.69 131 GLN B O 1
ATOM 1339 N N . TYR B 2 97 ? 2.338 3.359 53.008 1.00 19.93 132 TYR B N 1
ATOM 1340 C CA . TYR B 2 97 ? 1.590 2.805 54.130 1.00 23.52 132 TYR B CA 1
ATOM 1341 C C . TYR B 2 97 ? 1.646 3.753 55.318 1.00 23.64 132 TYR B C 1
ATOM 1342 O O . TYR B 2 97 ? 2.696 4.321 55.629 1.00 22.65 132 TYR B O 1
ATOM 1351 N N . GLU B 2 98 ? 0.508 3.926 55.988 1.00 24.42 133 GLU B N 1
ATOM 1352 C CA . GLU B 2 98 ? 0.487 4.551 57.303 1.00 28.65 133 GLU B CA 1
ATOM 1353 C C . GLU B 2 98 ? -0.281 3.654 58.267 1.00 27.17 133 GLU B C 1
ATOM 1354 O O . GLU B 2 98 ? -1.268 3.017 57.886 1.00 30.18 133 GLU B O 1
ATOM 1360 N N . GLN B 2 99 ? 0.178 3.600 59.511 1.00 30.71 134 GLN B N 1
ATOM 1361 C CA . GLN B 2 99 ? -0.498 2.832 60.553 1.00 33.56 134 GLN B CA 1
ATOM 1362 C C . GLN B 2 99 ? -1.599 3.676 61.189 1.00 37.51 134 GLN B C 1
ATOM 1363 O O . GLN B 2 99 ? -1.365 4.832 61.555 1.00 39.63 134 GLN B O 1
ATOM 1369 N N . LYS B 2 100 ? -2.799 3.096 61.310 1.00 39.94 135 LYS B N 1
ATOM 1370 C CA . LYS B 2 100 ? -3.945 3.815 61.933 1.00 41.41 135 LYS B CA 1
ATOM 1371 C C . LYS B 2 100 ? -3.606 4.133 63.394 1.00 41.49 135 LYS B C 1
ATOM 1372 O O . LYS B 2 100 ? -3.769 5.310 63.772 1.00 43.84 135 LYS B O 1
ATOM 1378 N N . GLU C 2 2 ? -15.502 -4.842 55.196 1.00 39.95 37 GLU D N 1
ATOM 1379 C CA . GLU C 2 2 ? -14.180 -4.578 55.742 1.00 38.35 37 GLU D CA 1
ATOM 1380 C C . GLU C 2 2 ? -14.198 -4.552 57.274 1.00 30.97 37 GLU D C 1
ATOM 1381 O O . GLU C 2 2 ? -13.249 -4.077 57.897 1.00 35.42 37 GLU D O 1
ATOM 1387 N N . ARG C 2 3 ? -15.275 -5.059 57.878 1.00 34.62 38 ARG D N 1
ATOM 1388 C CA . ARG C 2 3 ? -15.430 -5.006 59.330 1.00 32.05 38 ARG D CA 1
ATOM 1389 C C . ARG C 2 3 ? -16.158 -6.258 59.797 1.00 33.88 38 ARG D C 1
ATOM 1390 O O . ARG C 2 3 ? -17.142 -6.667 59.173 1.00 35.43 38 ARG D O 1
ATOM 1398 N N . VAL C 2 4 ? -15.661 -6.873 60.865 1.00 29.90 39 VAL D N 1
ATOM 1399 C CA . VAL C 2 4 ? -16.356 -7.963 61.553 1.00 31.87 39 VAL D CA 1
ATOM 1400 C C . VAL C 2 4 ? -16.458 -7.541 63.015 1.00 27.71 39 VAL D C 1
ATOM 1401 O O . VAL C 2 4 ? -15.537 -7.740 63.817 1.00 27.28 39 VAL D O 1
ATOM 1405 N N . GLY C 2 5 ? -17.581 -6.930 63.372 1.00 29.78 40 GLY D N 1
ATOM 1406 C CA . GLY C 2 5 ? -17.754 -6.404 64.710 1.00 31.27 40 GLY D CA 1
ATOM 1407 C C . GLY C 2 5 ? -16.757 -5.306 64.995 1.00 31.56 40 GLY D C 1
ATOM 1408 O O . GLY C 2 5 ? -16.734 -4.276 64.307 1.00 37.05 40 GLY D O 1
ATOM 1409 N N . ASP C 2 6 ? -15.902 -5.522 65.987 1.00 27.67 41 ASP D N 1
ATOM 1410 C CA . ASP C 2 6 ? -14.882 -4.549 66.329 1.00 34.64 41 ASP D CA 1
ATOM 1411 C C . ASP C 2 6 ? -13.556 -4.794 65.613 1.00 32.04 41 ASP D C 1
ATOM 1412 O O . ASP C 2 6 ? -12.575 -4.097 65.899 1.00 32.49 41 ASP D O 1
ATOM 1417 N N . MET C 2 7 ? -13.498 -5.754 64.697 1.00 28.84 42 MET D N 1
ATOM 1418 C CA . MET C 2 7 ? -12.262 -6.053 63.984 1.00 26.17 42 MET D CA 1
ATOM 1419 C C . MET C 2 7 ? -12.272 -5.372 62.628 1.00 27.64 42 MET D C 1
ATOM 1420 O O . MET C 2 7 ? -13.158 -5.625 61.801 1.00 31.20 42 MET D O 1
ATOM 1425 N N . ARG C 2 8 ? -11.269 -4.533 62.393 1.00 28.55 43 ARG D N 1
ATOM 1426 C CA . ARG C 2 8 ? -11.063 -3.967 61.069 1.00 27.92 43 ARG D CA 1
ATOM 1427 C C . ARG C 2 8 ? -10.300 -4.981 60.229 1.00 24.20 43 ARG D C 1
ATOM 1428 O O . ARG C 2 8 ? -9.311 -5.551 60.690 1.00 23.52 43 ARG D O 1
ATOM 1436 N N . ILE C 2 9 ? -10.804 -5.262 59.034 1.00 23.76 44 ILE D N 1
ATOM 1437 C CA . ILE C 2 9 ? -10.109 -6.100 58.064 1.00 23.25 44 ILE D CA 1
ATOM 1438 C C . ILE C 2 9 ? -9.436 -5.182 57.046 1.00 26.71 44 ILE D C 1
ATOM 1439 O O . ILE C 2 9 ? -10.111 -4.449 56.309 1.00 25.70 44 ILE D O 1
ATOM 1444 N N . VAL C 2 10 ? -8.107 -5.225 57.008 1.00 22.38 45 VAL D N 1
ATOM 1445 C CA . VAL C 2 10 ? -7.285 -4.304 56.222 1.00 22.56 45 VAL D CA 1
ATOM 1446 C C . VAL C 2 10 ? -6.622 -5.114 55.126 1.00 19.90 45 VAL D C 1
ATOM 1447 O O . VAL C 2 10 ? -5.686 -5.874 55.404 1.00 21.52 45 VAL D O 1
ATOM 1451 N N . ASN C 2 11 ? -7.068 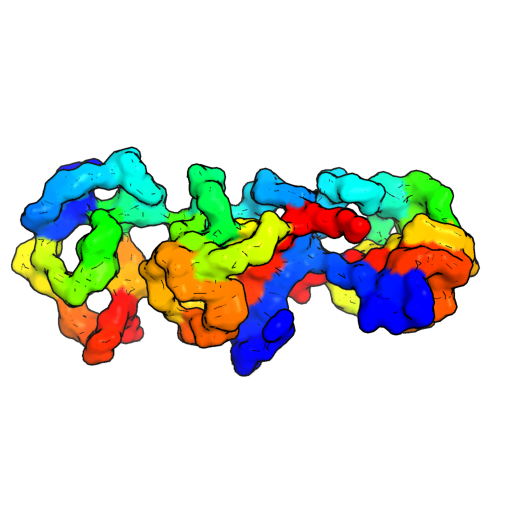-4.933 53.883 1.00 19.60 46 ASN D N 1
ATOM 1452 C CA . ASN C 2 11 ? -6.445 -5.569 52.727 1.00 21.37 46 ASN D CA 1
ATOM 1453 C C . ASN C 2 11 ? -5.332 -4.675 52.197 1.00 23.34 46 ASN D C 1
ATOM 1454 O O . ASN C 2 11 ? -5.590 -3.532 51.806 1.00 22.32 46 ASN D O 1
ATOM 1459 N N . ILE C 2 12 ? -4.107 -5.196 52.148 1.00 16.97 47 ILE D N 1
ATOM 1460 C CA . ILE C 2 12 ? -2.965 -4.464 51.602 1.00 18.86 47 ILE D CA 1
ATOM 1461 C C . ILE C 2 12 ? -2.406 -5.251 50.426 1.00 20.23 47 ILE D C 1
ATOM 1462 O O . ILE C 2 12 ? -2.204 -6.467 50.528 1.00 17.22 47 ILE D O 1
ATOM 1467 N N . THR C 2 13 ? -2.171 -4.567 49.304 1.00 18.01 48 THR D N 1
ATOM 1468 C CA . THR C 2 13 ? -1.656 -5.197 48.099 1.00 19.63 48 THR D CA 1
ATOM 1469 C C . THR C 2 13 ? -0.247 -4.689 47.847 1.00 19.39 48 THR D C 1
ATOM 1470 O O . THR C 2 13 ? -0.004 -3.475 47.875 1.00 20.26 48 THR D O 1
ATOM 1474 N N . PHE C 2 14 ? 0.675 -5.616 47.613 1.00 17.54 49 PHE D N 1
ATOM 1475 C CA . PHE C 2 14 ? 2.090 -5.314 47.495 1.00 19.33 49 PHE D CA 1
ATOM 1476 C C . PHE C 2 14 ? 2.598 -5.646 46.103 1.00 22.13 49 PHE D C 1
ATOM 1477 O O . PHE C 2 14 ? 1.980 -6.409 45.357 1.00 22.71 49 PHE D O 1
ATOM 1485 N N . SER C 2 15 ? 3.763 -5.075 45.786 1.00 21.51 50 SER D N 1
ATOM 1486 C CA . SER C 2 15 ? 4.404 -5.356 44.506 1.00 25.90 50 SER D CA 1
ATOM 1487 C C . SER C 2 15 ? 4.873 -6.801 44.443 1.00 29.13 50 SER D C 1
ATOM 1488 O O . SER C 2 15 ? 4.710 -7.470 43.416 1.00 29.53 50 SER D O 1
ATOM 1491 N N . ASP C 2 16 ? 5.438 -7.301 45.541 1.00 26.52 51 ASP D N 1
ATOM 1492 C CA . ASP C 2 16 ? 5.959 -8.656 45.627 1.00 30.36 51 ASP D CA 1
ATOM 1493 C C . ASP C 2 16 ? 6.212 -8.939 47.101 1.00 30.25 51 ASP D C 1
ATOM 1494 O O . ASP C 2 16 ? 6.152 -8.038 47.939 1.00 28.23 51 ASP D O 1
ATOM 1499 N N . ILE C 2 17 ? 6.508 -10.204 47.412 1.00 31.07 52 ILE D N 1
ATOM 1500 C CA . ILE C 2 17 ? 6.738 -10.564 48.806 1.00 32.11 52 ILE D CA 1
ATOM 1501 C C . ILE C 2 17 ? 7.957 -9.829 49.358 1.00 30.53 52 ILE D C 1
ATOM 1502 O O . ILE C 2 17 ? 7.971 -9.431 50.530 1.00 29.60 52 ILE D O 1
ATOM 1507 N N . ASN C 2 18 ? 8.960 -9.571 48.510 1.00 32.84 53 ASN D N 1
ATOM 1508 C CA . ASN C 2 18 ? 10.159 -8.860 48.949 1.00 34.24 53 ASN D CA 1
ATOM 1509 C C . ASN C 2 18 ? 9.849 -7.449 49.429 1.00 33.04 53 ASN D C 1
ATOM 1510 O O . ASN C 2 18 ? 10.561 -6.918 50.290 1.00 33.95 53 ASN D O 1
ATOM 1515 N N . SER C 2 19 ? 8.792 -6.829 48.903 1.00 31.93 54 SER D N 1
ATOM 1516 C CA . SER C 2 19 ? 8.420 -5.504 49.382 1.00 30.95 54 SER D CA 1
ATOM 1517 C C . SER C 2 19 ? 7.984 -5.511 50.845 1.00 29.29 54 SER D C 1
ATOM 1518 O O . SER C 2 19 ? 8.058 -4.473 51.505 1.00 29.35 54 SER D O 1
ATOM 1521 N N . ILE C 2 20 ? 7.500 -6.642 51.363 1.00 28.82 55 ILE D N 1
ATOM 1522 C CA . ILE C 2 20 ? 7.090 -6.691 52.761 1.00 27.73 55 ILE D CA 1
ATOM 1523 C C . ILE C 2 20 ? 8.287 -6.664 53.709 1.00 30.33 55 ILE D C 1
ATOM 1524 O O . ILE C 2 20 ? 8.138 -6.290 54.878 1.00 27.18 55 ILE D O 1
ATOM 1529 N N . LYS C 2 21 ? 9.487 -7.003 53.228 1.00 32.74 56 LYS D N 1
ATOM 1530 C CA . LYS C 2 21 ? 10.622 -7.167 54.135 1.00 31.75 56 LYS D CA 1
ATOM 1531 C C . L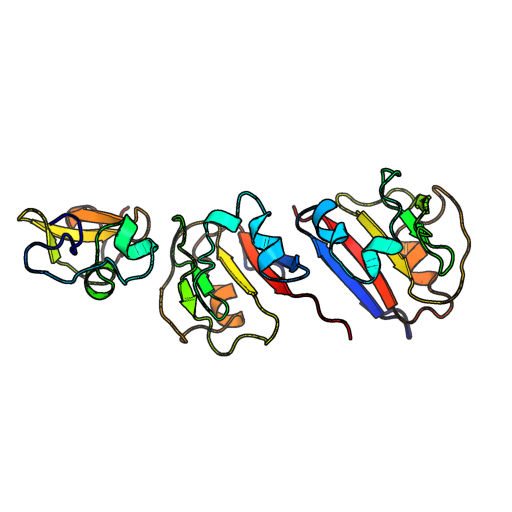YS C 2 21 ? 11.142 -5.841 54.679 1.00 34.91 56 LYS D C 1
ATOM 1532 O O . LYS C 2 21 ? 11.885 -5.847 55.666 1.00 34.98 56 LYS D O 1
ATOM 1538 N N . ASN C 2 22 ? 10.771 -4.709 54.072 1.00 34.90 57 ASN D N 1
ATOM 1539 C CA . ASN C 2 22 ? 11.084 -3.396 54.626 1.00 34.94 57 ASN D CA 1
ATOM 1540 C C . ASN C 2 22 ? 9.875 -2.759 55.311 1.00 33.28 57 ASN D C 1
ATOM 1541 O O . ASN C 2 22 ? 9.892 -1.558 55.605 1.00 33.05 57 ASN D O 1
ATOM 1546 N N . PHE C 2 23 ? 8.829 -3.544 55.569 1.00 33.20 58 PHE D N 1
ATOM 1547 C CA . PHE C 2 23 ? 7.611 -3.078 56.227 1.00 31.30 58 PHE D CA 1
ATOM 1548 C C . PHE C 2 23 ? 7.721 -3.336 57.721 1.00 37.36 58 PHE D C 1
ATOM 1549 O O . PHE C 2 23 ? 7.537 -4.467 58.183 1.00 35.27 58 PHE D O 1
ATOM 1557 N N . GLN C 2 24 ? 8.002 -2.294 58.483 1.00 40.25 59 GLN D N 1
ATOM 1558 C CA . GLN C 2 24 ? 7.652 -2.395 59.891 1.00 39.96 59 GLN D CA 1
ATOM 1559 C C . GLN C 2 24 ? 6.152 -2.139 60.042 1.00 40.04 59 GLN D C 1
ATOM 1560 O O . GLN C 2 24 ? 5.600 -1.286 59.345 1.00 43.35 59 GLN D O 1
ATOM 1566 N N . PRO C 2 25 ? 5.400 -2.883 60.936 1.00 37.72 60 PRO D N 1
ATOM 1567 C CA . PRO C 2 25 ? 5.860 -4.045 61.778 1.00 40.64 60 PRO D CA 1
ATOM 1568 C C . PRO C 2 25 ? 5.653 -5.441 61.181 1.00 37.65 60 PRO D C 1
ATOM 1569 O O . PRO C 2 25 ? 6.115 -6.381 61.784 1.00 37.01 60 PRO D O 1
ATOM 1573 N N . PHE C 2 26 ? 5.070 -5.538 59.988 1.00 28.99 61 PHE D N 1
ATOM 1574 C CA . PHE C 2 26 ? 4.692 -6.865 59.435 1.00 28.05 61 PHE D CA 1
ATOM 1575 C C . PHE C 2 26 ? 5.871 -7.769 59.075 1.00 25.46 61 PHE D C 1
ATOM 1576 O O . PHE C 2 26 ? 5.642 -8.993 59.048 1.00 20.17 61 PHE D O 1
ATOM 1584 N N . SER C 2 27 ? 7.075 -7.232 58.837 1.00 23.02 62 SER D N 1
ATOM 1585 C CA . SER C 2 27 ? 8.119 -8.131 58.342 1.00 26.46 62 SER D CA 1
ATOM 1586 C C . SER C 2 27 ? 8.481 -9.178 59.380 1.00 23.19 62 SER D C 1
ATOM 1587 O O . SER C 2 27 ? 8.650 -10.358 59.053 1.00 24.69 62 SER D O 1
ATOM 1590 N N . GLN C 2 28 ? 8.605 -8.767 60.636 1.00 24.97 63 GLN D N 1
ATOM 1591 C CA . GLN C 2 28 ? 9.072 -9.683 61.667 1.00 26.58 63 GLN D CA 1
ATOM 1592 C C . GLN C 2 28 ? 8.036 -10.739 62.048 1.00 24.87 63 GLN D C 1
ATOM 1593 O O . GLN C 2 28 ? 8.397 -11.708 62.725 1.00 22.39 63 GLN D O 1
ATOM 1599 N N . TYR C 2 29 ? 6.772 -10.578 61.639 1.00 23.49 64 TYR D N 1
ATOM 1600 C CA . TYR C 2 29 ? 5.745 -11.577 61.902 1.00 19.93 64 TYR D CA 1
ATOM 1601 C C . TYR C 2 29 ? 5.630 -12.602 60.790 1.00 19.49 64 TYR D C 1
ATOM 1602 O O . TYR C 2 29 ? 5.175 -13.721 61.040 1.00 17.78 64 TYR D O 1
ATOM 1611 N N . PHE C 2 30 ? 6.039 -12.257 59.574 1.00 18.71 65 PHE D N 1
ATOM 1612 C CA . PHE C 2 30 ? 6.171 -13.257 58.531 1.00 17.87 65 PHE D CA 1
ATOM 1613 C C . PHE C 2 30 ? 7.263 -14.266 58.867 1.00 20.63 65 PHE D C 1
ATOM 1614 O O . PHE C 2 30 ? 8.218 -13.990 59.593 1.00 20.30 65 PHE D O 1
ATOM 1622 N N . ASP C 2 31 ? 7.141 -15.444 58.280 1.00 20.18 66 ASP D N 1
ATOM 1623 C CA . ASP C 2 31 ? 8.226 -16.416 58.274 1.00 18.89 66 ASP D CA 1
ATOM 1624 C C . ASP C 2 31 ? 8.564 -16.641 56.802 1.00 22.17 66 ASP D C 1
ATOM 1625 O O . ASP C 2 31 ? 7.922 -17.439 56.118 1.00 19.12 66 ASP D O 1
ATOM 1630 N N . PHE C 2 32 ? 9.591 -15.950 56.319 1.00 21.04 67 PHE D N 1
ATOM 1631 C CA . PHE C 2 32 ? 9.915 -15.986 54.901 1.00 23.30 67 PHE D CA 1
ATOM 1632 C C . PHE C 2 32 ? 10.564 -17.299 54.462 1.00 25.54 67 PHE D C 1
ATOM 1633 O O . PHE C 2 32 ? 10.823 -17.461 53.262 1.00 26.95 67 PHE D O 1
ATOM 1641 N N . THR C 2 33 ? 10.816 -18.247 55.378 1.00 23.79 68 THR D N 1
ATOM 1642 C CA . THR C 2 33 ? 11.317 -19.556 54.969 1.00 24.07 68 THR D CA 1
ATOM 1643 C C . THR C 2 33 ? 10.201 -20.457 54.470 1.00 28.54 68 THR D C 1
ATOM 1644 O O . THR C 2 33 ? 10.474 -21.472 53.814 1.00 28.68 68 THR D O 1
ATOM 1648 N N . LEU C 2 34 ? 8.957 -20.111 54.778 1.00 23.57 69 LEU D N 1
ATOM 1649 C CA . LEU C 2 34 ? 7.797 -20.900 54.405 1.00 24.69 69 LEU D CA 1
ATOM 1650 C C . LEU C 2 34 ? 7.245 -20.399 53.084 1.00 25.49 69 LEU D C 1
ATOM 1651 O O . LEU C 2 34 ? 7.357 -19.218 52.753 1.00 27.13 69 LEU D O 1
ATOM 1656 N N . THR C 2 35 ? 6.653 -21.306 52.327 1.00 23.50 70 THR D N 1
ATOM 1657 C CA . THR C 2 35 ? 5.956 -20.934 51.109 1.00 26.28 70 THR D CA 1
ATOM 1658 C C . THR C 2 35 ? 4.476 -21.258 51.253 1.00 24.45 70 THR D C 1
ATOM 1659 O O . THR C 2 35 ? 4.091 -22.173 51.985 1.00 26.18 70 THR D O 1
ATOM 1663 N N . GLY C 2 36 ? 3.655 -20.459 50.578 1.00 24.61 71 GLY D N 1
ATOM 1664 C CA . GLY C 2 36 ? 2.226 -20.504 50.737 1.00 21.07 71 GLY D CA 1
ATOM 1665 C C . GLY C 2 36 ? 1.796 -19.617 51.888 1.00 22.89 71 GLY D C 1
ATOM 1666 O O . GLY C 2 36 ? 2.500 -19.471 52.892 1.00 22.37 71 GLY D O 1
ATOM 1667 N N . PRO C 2 37 ? 0.629 -19.005 51.758 1.00 20.15 72 PRO D N 1
ATOM 1668 C CA . PRO C 2 37 ? 0.218 -17.988 52.732 1.00 17.76 72 PRO D CA 1
ATOM 1669 C C . PRO C 2 37 ? -0.127 -18.598 54.078 1.00 16.61 72 PRO D C 1
ATOM 1670 O O . PRO C 2 37 ? -0.789 -19.639 54.161 1.00 17.30 72 PRO D O 1
ATOM 1674 N N . ARG C 2 38 ? 0.287 -17.909 55.139 1.00 15.35 73 ARG D N 1
ATOM 1675 C CA . ARG C 2 38 ? 0.129 -18.393 56.499 1.00 15.59 73 ARG D CA 1
ATOM 1676 C C . ARG C 2 38 ? -0.610 -17.366 57.351 1.00 15.67 73 ARG D C 1
ATOM 1677 O O . ARG C 2 38 ? -0.690 -16.186 57.004 1.00 14.88 73 ARG D O 1
ATOM 1685 N N . TYR C 2 39 ? -1.149 -17.826 58.483 1.00 15.35 74 TYR D N 1
ATOM 1686 C CA . TYR C 2 39 ? -1.710 -16.942 59.497 1.00 12.75 74 TYR D CA 1
ATOM 1687 C C . TYR C 2 39 ? -1.066 -17.254 60.842 1.00 13.37 74 TYR D C 1
ATOM 1688 O O . TYR C 2 39 ? -0.439 -18.298 61.032 1.00 14.32 74 TYR D O 1
ATOM 1697 N N . ASN C 2 40 ? -1.213 -16.327 61.778 1.00 16.94 75 ASN D N 1
ATOM 1698 C CA . ASN C 2 40 ? -0.621 -16.461 63.104 1.00 13.59 75 ASN D CA 1
ATOM 1699 C C . ASN C 2 40 ? -1.673 -16.853 64.132 1.00 18.52 75 ASN D C 1
ATOM 1700 O O . ASN C 2 40 ? -2.791 -16.336 64.118 1.00 16.67 75 ASN D O 1
ATOM 1705 N N . GLY C 2 41 ? -1.301 -17.767 65.028 1.00 19.82 76 GLY D N 1
ATOM 1706 C CA . GLY C 2 41 ? -2.148 -18.152 66.143 1.00 21.44 76 GLY D CA 1
ATOM 1707 C C . GLY C 2 41 ? -1.965 -17.300 67.374 1.00 24.90 76 GLY D C 1
ATOM 1708 O O . GLY C 2 41 ? -2.724 -17.436 68.342 1.00 23.15 76 GLY D O 1
ATOM 1709 N N . ASN C 2 42 ? -0.971 -16.415 67.358 1.00 22.25 77 ASN D N 1
ATOM 1710 C CA . ASN C 2 42 ? -0.650 -15.574 68.504 1.00 23.33 77 ASN D CA 1
ATOM 1711 C C . ASN C 2 42 ? 0.347 -14.510 68.050 1.00 25.87 77 ASN D C 1
ATOM 1712 O O . ASN C 2 42 ? 0.811 -14.511 66.905 1.00 20.51 77 ASN D O 1
ATOM 1717 N N . ILE C 2 43 ? 0.694 -13.628 68.984 1.00 25.17 78 ILE D N 1
ATOM 1718 C CA . ILE C 2 43 ? 1.630 -12.531 68.760 1.00 23.60 78 ILE D CA 1
ATOM 1719 C C . ILE C 2 43 ? 3.014 -12.998 69.207 1.00 27.35 78 ILE D C 1
ATOM 1720 O O . ILE C 2 43 ? 3.260 -13.213 70.397 1.00 29.56 78 ILE D O 1
ATOM 1725 N N . ALA C 2 44 ? 3.916 -13.173 68.252 1.00 23.04 79 ALA D N 1
ATOM 1726 C CA . ALA C 2 44 ? 5.314 -13.515 68.503 1.00 23.96 79 ALA D CA 1
ATOM 1727 C C . ALA C 2 44 ? 6.036 -13.311 67.191 1.00 22.23 79 ALA D C 1
ATOM 1728 O O . ALA C 2 44 ? 5.409 -13.364 66.132 1.00 20.50 79 ALA D O 1
ATOM 1730 N N . GLN C 2 45 ? 7.353 -13.094 67.260 1.00 23.73 80 GLN D N 1
ATOM 1731 C CA . GLN C 2 45 ? 8.121 -12.975 66.028 1.00 24.57 80 GLN D CA 1
ATOM 1732 C C . GLN C 2 45 ? 7.959 -14.245 65.207 1.00 19.86 80 GLN D C 1
ATOM 1733 O O . GLN C 2 45 ? 7.869 -15.349 65.750 1.00 20.77 80 GLN D O 1
ATOM 1739 N N . PHE C 2 46 ? 7.850 -14.067 63.895 1.00 17.42 81 PHE D N 1
ATOM 1740 C CA . PHE C 2 46 ? 7.745 -15.161 62.932 1.00 18.58 81 PHE D CA 1
ATOM 1741 C C . PHE C 2 46 ? 6.559 -16.092 63.220 1.00 15.66 81 PHE D C 1
ATOM 1742 O O . PHE C 2 46 ? 6.615 -17.274 62.898 1.00 16.82 81 PHE D O 1
ATOM 1750 N N . ALA C 2 47 ? 5.464 -15.562 63.774 1.00 15.51 82 ALA D N 1
ATOM 1751 C CA . ALA C 2 47 ? 4.307 -16.387 64.157 1.00 15.81 82 ALA D CA 1
ATOM 1752 C C . ALA C 2 47 ? 3.368 -16.740 62.998 1.00 15.04 82 ALA D C 1
ATOM 1753 O O . ALA C 2 47 ? 2.453 -17.557 63.185 1.00 14.59 82 ALA D O 1
ATOM 1755 N N . MET C 2 48 ? 3.514 -16.127 61.822 1.00 15.10 83 MET D N 1
ATOM 1756 C CA . MET C 2 48 ? 2.667 -16.476 60.676 1.00 15.70 83 MET D CA 1
ATOM 1757 C C . MET C 2 48 ? 3.184 -17.768 60.036 1.00 15.97 83 MET D C 1
ATOM 1758 O O . MET C 2 48 ? 3.925 -17.765 59.052 1.00 15.36 83 MET D O 1
ATOM 1763 N N . ILE C 2 49 ? 2.773 -18.904 60.607 1.00 14.87 84 ILE D N 1
ATOM 1764 C CA . ILE C 2 49 ? 3.271 -20.206 60.173 1.00 15.31 84 ILE D CA 1
ATOM 1765 C C . ILE C 2 49 ? 2.175 -21.180 59.781 1.00 14.37 84 ILE D C 1
ATOM 1766 O O . ILE C 2 49 ? 2.482 -22.206 59.154 1.00 15.78 84 ILE D O 1
ATOM 1771 N N . TRP C 2 50 ? 0.919 -20.924 60.117 1.00 12.80 85 TRP D N 1
ATOM 1772 C CA . TRP C 2 50 ? -0.120 -21.923 59.916 1.00 14.87 85 TRP D CA 1
ATOM 1773 C C . TRP C 2 50 ? -0.740 -21.777 58.530 1.00 18.26 85 TRP D C 1
ATOM 1774 O O . TRP C 2 50 ? -1.154 -20.683 58.130 1.00 15.31 85 TRP D O 1
ATOM 1785 N N . LYS C 2 51 ? -0.800 -22.885 57.803 1.00 16.20 86 LYS D N 1
ATOM 1786 C CA . LYS C 2 51 ? -1.231 -22.864 56.408 1.00 18.30 86 LYS D CA 1
ATOM 1787 C C . LYS C 2 51 ? -2.711 -22.510 56.299 1.00 18.23 86 LYS D C 1
ATOM 1788 O O . LYS C 2 51 ? -3.561 -23.215 56.844 1.00 18.48 86 LYS D O 1
ATOM 1794 N N . ILE C 2 52 ? -3.022 -21.451 55.547 1.00 20.16 87 ILE D N 1
ATOM 1795 C CA . ILE C 2 52 ? -4.409 -21.117 55.244 1.00 21.02 87 ILE D CA 1
ATOM 1796 C C . ILE C 2 52 ? -4.960 -22.134 54.252 1.00 19.60 87 ILE D C 1
ATOM 1797 O O . ILE C 2 52 ? -4.282 -22.520 53.291 1.00 22.70 87 ILE D O 1
ATOM 1802 N N . LYS C 2 53 ? -6.196 -22.572 54.476 1.00 21.13 88 LYS D N 1
ATOM 1803 C CA . LYS C 2 53 ? -6.779 -23.652 53.690 1.00 21.89 88 LYS D CA 1
ATOM 1804 C C . LYS C 2 53 ? -7.306 -23.113 52.360 1.00 22.62 88 LYS D C 1
ATOM 1805 O O . LYS C 2 53 ? -8.003 -22.093 52.330 1.00 23.94 88 LYS D O 1
ATOM 1811 N N . ASN C 2 54 ? -6.975 -23.802 51.270 1.00 24.07 89 ASN D N 1
ATOM 1812 C CA . ASN C 2 54 ? -7.469 -23.462 49.939 1.00 27.25 89 ASN D CA 1
ATOM 1813 C C . ASN C 2 54 ? -7.366 -21.956 49.687 1.00 26.27 89 ASN D C 1
ATOM 1814 O O . ASN C 2 54 ? -8.377 -21.293 49.425 1.00 26.02 89 ASN D O 1
ATOM 1819 N N . PRO C 2 55 ? -6.164 -21.385 49.781 1.00 25.09 90 PRO D N 1
ATOM 1820 C CA . PRO C 2 55 ? -6.045 -19.936 49.717 1.00 24.33 90 PRO D CA 1
ATOM 1821 C C . PRO C 2 55 ? -6.345 -19.431 48.319 1.00 26.53 90 PRO D C 1
ATOM 1822 O O . PRO C 2 55 ? -6.077 -20.122 47.322 1.00 30.27 90 PRO D O 1
ATOM 1826 N N . PRO C 2 56 ? -6.897 -18.230 48.197 1.00 27.39 91 PRO D N 1
ATOM 1827 C CA . PRO C 2 56 ? -7.077 -17.644 46.873 1.00 29.72 91 PRO D CA 1
ATOM 1828 C C . PRO C 2 56 ? -5.746 -17.289 46.240 1.00 31.04 91 PRO D C 1
ATOM 1829 O O . PRO C 2 56 ? -4.718 -17.101 46.902 1.00 28.34 91 PRO D O 1
ATOM 1833 N N . HIS C 2 57 ? -5.786 -17.248 44.914 1.00 33.59 92 HIS D N 1
ATOM 1834 C CA . HIS C 2 57 ? -4.723 -16.698 44.094 1.00 34.65 92 HIS D CA 1
ATOM 1835 C C . HIS C 2 57 ? -4.240 -15.364 44.654 1.00 30.09 92 HIS D C 1
ATOM 1836 O O . HIS C 2 57 ? -5.044 -14.474 44.962 1.00 31.81 92 HIS D O 1
ATOM 1843 N N . ASN C 2 58 ? -2.928 -15.251 44.821 1.00 26.90 93 ASN D N 1
ATOM 1844 C CA . ASN C 2 58 ? -2.221 -14.017 45.164 1.00 28.78 93 ASN D CA 1
ATOM 1845 C C . ASN C 2 58 ? -2.318 -13.661 46.640 1.00 23.12 93 ASN D C 1
ATOM 1846 O O . ASN C 2 58 ? -1.869 -12.573 47.022 1.00 21.87 93 ASN D O 1
ATOM 1851 N N . LEU C 2 59 ? -2.881 -14.523 47.485 1.00 21.58 94 LEU D N 1
ATOM 1852 C CA . LEU C 2 59 ? -2.863 -14.271 48.917 1.00 18.32 94 LEU D CA 1
ATOM 1853 C C . LEU C 2 59 ? -1.466 -14.550 49.452 1.00 18.94 94 LEU D C 1
ATOM 1854 O O . LEU C 2 59 ? -0.865 -15.582 49.137 1.00 20.75 94 LEU D O 1
ATOM 1859 N N . LEU C 2 60 ? -0.936 -13.617 50.243 1.00 17.73 95 LEU D N 1
ATOM 1860 C CA . LEU C 2 60 ? 0.421 -13.737 50.760 1.00 17.57 95 LEU D CA 1
ATOM 1861 C C . LEU C 2 60 ? 0.470 -14.068 52.241 1.00 17.75 95 LEU D C 1
ATOM 1862 O O . LEU C 2 60 ? 1.477 -14.618 52.701 1.00 17.49 95 LEU D O 1
ATOM 1867 N N . GLY C 2 61 ? -0.580 -13.766 52.992 1.00 17.45 96 GLY D N 1
ATOM 1868 C CA . GLY C 2 61 ? -0.550 -14.011 54.422 1.00 16.23 96 GLY D CA 1
ATOM 1869 C C . GLY C 2 61 ? -1.639 -13.235 55.123 1.00 17.10 96 GLY D C 1
ATOM 1870 O O . GLY C 2 61 ? -2.277 -12.350 54.552 1.00 15.50 96 GLY D O 1
ATOM 1871 N N . VAL C 2 62 ? -1.856 -13.609 56.383 1.00 14.01 97 VAL D N 1
ATOM 1872 C CA . VAL C 2 62 ? -2.816 -12.966 57.271 1.00 14.37 97 VAL D CA 1
ATOM 1873 C C . VAL C 2 62 ? -2.130 -12.728 58.608 1.00 15.07 97 VAL D C 1
ATOM 1874 O O . VAL C 2 62 ? -1.507 -13.644 59.153 1.00 15.36 97 VAL D O 1
ATOM 1878 N N . PHE C 2 63 ? -2.263 -11.518 59.150 1.00 16.17 98 PHE D N 1
ATOM 1879 C CA . PHE C 2 63 ? -1.735 -11.198 60.473 1.00 17.43 98 PHE D CA 1
ATOM 1880 C C . PHE C 2 63 ? -2.846 -10.619 61.337 1.00 16.96 98 PHE D C 1
ATOM 1881 O O . PHE C 2 63 ? -3.415 -9.578 60.990 1.00 17.20 98 PHE D O 1
ATOM 1889 N N . PHE C 2 64 ? -3.161 -11.293 62.454 1.00 16.02 99 PHE D N 1
ATOM 1890 C CA . PHE C 2 64 ? -4.046 -10.742 63.484 1.00 19.45 99 PHE D CA 1
ATOM 1891 C C . PHE C 2 64 ? -3.202 -10.041 64.545 1.00 17.82 99 PHE D C 1
ATOM 1892 O O . PHE C 2 64 ? -2.249 -10.627 65.062 1.00 19.81 99 PHE D O 1
ATOM 1900 N N . ASP C 2 65 ? -3.574 -8.815 64.909 1.00 19.10 100 ASP D N 1
ATOM 1901 C CA . ASP C 2 65 ? -2.656 -7.986 65.682 1.00 23.64 100 ASP D CA 1
ATOM 1902 C C . ASP C 2 65 ? -2.783 -8.179 67.187 1.00 24.78 100 ASP D C 1
ATOM 1903 O O . ASP C 2 65 ? -2.050 -7.532 67.940 1.00 24.48 100 ASP D O 1
ATOM 1908 N N . ASN C 2 66 ? -3.627 -9.100 67.643 1.00 23.93 101 ASN D N 1
ATOM 1909 C CA . ASN C 2 66 ? -3.728 -9.337 69.076 1.00 25.95 101 ASN D CA 1
ATOM 1910 C C . ASN C 2 66 ? -4.468 -10.651 69.303 1.00 26.83 101 ASN D C 1
ATOM 1911 O O . ASN C 2 66 ? -5.118 -11.187 68.398 1.00 24.90 101 ASN D O 1
ATOM 1916 N N . ASN C 2 67 ? -4.344 -11.165 70.526 1.00 26.88 102 ASN D N 1
ATOM 1917 C CA . ASN C 2 67 ? -5.071 -12.338 71.008 1.00 26.30 102 ASN D CA 1
ATOM 1918 C C . ASN C 2 67 ? -4.589 -13.623 70.347 1.00 26.80 102 ASN D C 1
ATOM 1919 O O . ASN C 2 67 ? -3.613 -13.624 69.584 1.00 26.51 102 ASN D O 1
ATOM 1924 N N . THR C 2 68 ? -5.276 -14.728 70.647 1.00 23.81 103 THR D N 1
ATOM 1925 C CA . THR C 2 68 ? -4.899 -16.045 70.173 1.00 21.23 103 THR D CA 1
ATOM 1926 C C . THR C 2 68 ? -6.090 -16.689 69.483 1.00 21.28 103 THR D C 1
ATOM 1927 O O . THR C 2 68 ? -7.239 -16.279 69.674 1.00 23.56 103 THR D O 1
ATOM 1931 N N . ARG C 2 69 ? -5.804 -17.719 68.688 1.00 18.43 104 ARG D N 1
ATOM 1932 C CA . ARG C 2 69 ? -6.842 -18.493 68.015 1.00 19.69 104 ARG D CA 1
ATOM 1933 C C . ARG C 2 69 ? -6.274 -19.867 67.702 1.00 20.44 104 ARG D C 1
ATOM 1934 O O . ARG C 2 69 ? -5.068 -20.087 67.791 1.00 20.81 104 ARG D O 1
ATOM 1942 N N . ASP C 2 70 ? -7.176 -20.749 67.248 1.00 22.52 105 ASP D N 1
ATOM 1943 C CA . ASP C 2 70 ? -6.719 -22.108 66.875 1.00 21.52 105 ASP D CA 1
ATOM 1944 C C . ASP C 2 70 ? -5.552 -22.001 65.922 1.00 21.58 105 ASP D C 1
ATOM 1945 O O . ASP C 2 70 ? -5.575 -21.150 65.013 1.00 20.41 105 ASP D O 1
ATOM 1950 N N . ASP C 2 71 ? -4.628 -22.922 66.086 1.00 19.69 106 ASP D N 1
ATOM 1951 C CA . ASP C 2 71 ? -3.404 -22.857 65.303 1.00 16.84 106 ASP D CA 1
ATOM 1952 C C . ASP C 2 71 ? -3.227 -24.165 64.550 1.00 17.48 106 ASP D C 1
ATOM 1953 O O . ASP C 2 71 ? -2.743 -25.161 65.117 1.00 19.27 106 ASP D O 1
ATOM 1958 N N . GLU C 2 72 ? -3.567 -24.158 63.259 1.00 18.27 107 GLU D N 1
ATOM 1959 C CA . GLU C 2 72 ? -3.485 -25.429 62.570 1.00 18.64 107 GLU D CA 1
ATOM 1960 C C . GLU C 2 72 ? -3.453 -25.271 61.048 1.00 20.87 107 GLU D C 1
ATOM 1961 O O . GLU C 2 72 ? -3.941 -24.281 60.502 1.00 19.67 107 GLU D O 1
ATOM 1967 N N . ASP C 2 73 ? -2.815 -26.246 60.384 1.00 19.21 108 ASP D N 1
ATOM 1968 C CA . ASP C 2 73 ? -2.612 -26.235 58.932 1.00 21.76 108 ASP D CA 1
ATOM 1969 C C . ASP C 2 73 ? -3.831 -26.734 58.175 1.00 23.58 108 ASP D C 1
ATOM 1970 O O . ASP C 2 73 ? -4.455 -27.723 58.562 1.00 23.36 108 ASP D O 1
ATOM 1975 N N . ASP C 2 74 ? -4.133 -26.066 57.060 1.00 22.83 109 ASP D N 1
ATOM 1976 C CA . ASP C 2 74 ? -5.059 -26.582 56.053 1.00 23.38 109 ASP D CA 1
ATOM 1977 C C . ASP C 2 74 ? -6.439 -26.845 56.648 1.00 23.38 109 ASP D C 1
ATOM 1978 O O . ASP C 2 74 ? -7.129 -27.792 56.271 1.00 25.98 109 ASP D O 1
ATOM 1983 N N . LYS C 2 75 ? -6.839 -26.000 57.586 1.00 20.59 110 LYS D N 1
ATOM 1984 C CA . LYS C 2 75 ? -8.075 -26.145 58.327 1.00 21.04 110 LYS D CA 1
ATOM 1985 C C . LYS C 2 75 ? -9.009 -24.959 58.167 1.00 20.88 110 LYS D C 1
ATOM 1986 O O . LYS C 2 75 ? -10.225 -25.145 58.084 1.00 22.33 110 LYS D O 1
ATOM 1992 N N . TYR C 2 76 ? -8.473 -23.742 58.133 1.00 20.95 111 TYR D N 1
ATOM 1993 C CA . TYR C 2 76 ? -9.270 -22.522 58.119 1.00 23.51 111 TYR D CA 1
ATOM 1994 C C . TYR C 2 76 ? -9.045 -21.778 56.810 1.00 22.03 111 TYR D C 1
ATOM 1995 O O . TYR C 2 76 ? -7.915 -21.385 56.491 1.00 21.33 111 TYR D O 1
ATOM 2004 N N . THR C 2 77 ? -10.120 -21.603 56.052 1.00 21.79 112 THR D N 1
ATOM 2005 C CA . THR C 2 77 ? -10.102 -20.727 54.895 1.00 22.65 112 THR D CA 1
ATOM 2006 C C . THR C 2 77 ? -9.967 -19.273 55.339 1.00 20.50 112 THR D C 1
ATOM 2007 O O . THR C 2 77 ? -10.189 -18.927 56.507 1.00 19.22 112 THR D O 1
ATOM 2011 N N . LEU C 2 78 ? -9.580 -18.422 54.386 1.00 19.53 113 LEU D N 1
ATOM 2012 C CA . LEU C 2 78 ? -9.613 -16.982 54.615 1.00 19.72 113 LEU D CA 1
ATOM 2013 C C . LEU C 2 78 ? -10.960 -16.534 55.164 1.00 18.12 113 LEU D C 1
ATOM 2014 O O . LEU C 2 78 ? -11.020 -15.726 56.096 1.00 16.02 113 LEU D O 1
ATOM 2019 N N . GLU C 2 79 ? -12.054 -17.037 54.588 1.00 16.64 114 GLU D N 1
ATOM 2020 C CA . GLU C 2 79 ? -13.381 -16.636 55.052 1.00 19.95 114 GLU D CA 1
ATOM 2021 C C . GLU C 2 79 ? -13.604 -17.011 56.512 1.00 18.70 114 GLU D C 1
ATOM 2022 O O . GLU C 2 79 ? -14.088 -16.194 57.302 1.00 17.87 114 GLU D O 1
ATOM 2028 N N . GLU C 2 80 ? -13.235 -18.231 56.913 1.00 17.03 115 GLU D N 1
ATOM 2029 C CA . GLU C 2 80 ? -13.432 -18.558 58.322 1.00 19.05 115 GLU D CA 1
ATOM 2030 C C . GLU C 2 80 ? -12.461 -17.803 59.219 1.00 18.53 115 GLU D C 1
ATOM 2031 O O . GLU C 2 80 ? -12.834 -17.420 60.336 1.00 16.85 115 GLU D O 1
ATOM 2037 N N . LEU C 2 81 ? -11.237 -17.525 58.739 1.00 18.63 116 LEU D N 1
ATOM 2038 C CA . LEU C 2 81 ? -10.302 -16.762 59.557 1.00 19.07 116 LEU D CA 1
ATOM 2039 C C . LEU C 2 81 ? -10.871 -15.401 59.936 1.00 16.54 116 LEU D C 1
ATOM 2040 O O . LEU C 2 81 ? -10.591 -14.896 61.026 1.00 17.24 116 LEU D O 1
ATOM 2045 N N . LYS C 2 82 ? -11.711 -14.821 59.080 1.00 16.45 117 LYS D N 1
ATOM 2046 C CA . LYS C 2 82 ? -12.317 -13.528 59.384 1.00 19.02 117 LYS D CA 1
ATOM 2047 C C . LYS C 2 82 ? -13.271 -13.595 60.570 1.00 22.00 117 LYS D C 1
ATOM 2048 O O . LYS C 2 82 ? -13.633 -12.545 61.115 1.00 24.95 117 LYS D O 1
ATOM 2054 N N . GLN C 2 83 ? -13.682 -14.794 60.993 1.00 20.78 118 GLN D N 1
ATOM 2055 C CA . GLN C 2 83 ? -14.505 -14.959 62.188 1.00 21.31 118 GLN D CA 1
ATOM 2056 C C . GLN C 2 83 ? -13.683 -15.307 63.416 1.00 22.64 118 GLN D C 1
ATOM 2057 O O . GLN C 2 83 ? -14.245 -15.530 64.488 1.00 24.43 118 GLN D O 1
ATOM 2063 N N . MET C 2 84 ? -12.365 -15.335 63.280 1.00 20.88 119 MET D N 1
ATOM 2064 C CA . MET C 2 84 ? -11.477 -15.941 64.255 1.00 20.88 119 MET D CA 1
ATOM 2065 C C . MET C 2 84 ? -10.529 -14.930 64.872 1.00 19.93 119 MET D C 1
ATOM 2066 O O . MET C 2 84 ? -9.516 -15.312 65.464 1.00 23.86 119 MET D O 1
ATOM 2071 N N . GLY C 2 85 ? -10.879 -13.643 64.780 1.00 20.99 120 GLY D N 1
ATOM 2072 C CA . GLY C 2 85 ? -10.049 -12.611 65.373 1.00 20.61 120 GLY D CA 1
ATOM 2073 C C . GLY C 2 85 ? -9.953 -12.746 66.876 1.00 19.28 120 GLY D C 1
ATOM 2074 O O . GLY C 2 85 ? -8.903 -12.482 67.465 1.00 19.93 120 GLY D O 1
ATOM 2075 N N . ASN C 2 86 ? -11.039 -13.182 67.517 1.00 21.62 121 ASN D N 1
ATOM 2076 C CA . ASN C 2 86 ? -11.004 -13.540 68.937 1.00 21.23 121 ASN D CA 1
ATOM 2077 C C . ASN C 2 86 ? -10.540 -12.375 69.801 1.00 22.89 121 ASN D C 1
ATOM 2078 O O . ASN C 2 86 ? -9.868 -12.573 70.818 1.00 24.44 121 ASN D O 1
ATOM 2083 N N . GLY C 2 87 ? -10.881 -11.156 69.392 1.00 22.86 122 GLY D N 1
ATOM 2084 C CA . GLY C 2 87 ? -10.500 -9.951 70.088 1.00 24.30 122 GLY D CA 1
ATOM 2085 C C . GLY C 2 87 ? -9.508 -9.095 69.335 1.00 25.87 122 GLY D C 1
ATOM 2086 O O . GLY C 2 87 ? -9.329 -7.919 69.686 1.00 27.21 122 GLY D O 1
ATOM 2087 N N . ALA C 2 88 ? -8.860 -9.650 68.313 1.00 24.35 123 ALA D N 1
ATOM 2088 C CA . ALA C 2 88 ? -7.949 -8.876 67.487 1.00 24.22 123 ALA D CA 1
ATOM 2089 C C . ALA C 2 88 ? -8.642 -7.622 66.979 1.00 26.02 123 ALA D C 1
ATOM 2090 O O . ALA C 2 88 ? -9.781 -7.669 66.490 1.00 24.11 123 ALA D O 1
ATOM 2092 N N . LYS C 2 89 ? -7.954 -6.490 67.128 1.00 24.83 124 LYS D N 1
ATOM 2093 C CA . LYS C 2 89 ? -8.498 -5.228 66.645 1.00 28.17 124 LYS D CA 1
ATOM 2094 C C . LYS C 2 89 ? -8.320 -5.056 65.140 1.00 27.19 124 LYS D C 1
ATOM 2095 O O . LYS C 2 89 ? -9.130 -4.374 64.495 1.00 25.28 124 LYS D O 1
ATOM 2101 N N . ASN C 2 90 ? -7.294 -5.675 64.554 1.00 23.37 125 ASN D N 1
ATOM 2102 C CA . ASN C 2 90 ? -7.073 -5.593 63.118 1.00 26.37 125 ASN D CA 1
ATOM 2103 C C . ASN C 2 90 ? -6.648 -6.951 62.586 1.00 21.25 125 ASN D C 1
ATOM 2104 O O . ASN C 2 90 ? -5.832 -7.639 63.203 1.00 19.81 125 ASN D O 1
ATOM 2109 N N . MET C 2 91 ? -7.203 -7.315 61.432 1.00 19.64 126 MET D N 1
ATOM 2110 C CA . MET C 2 91 ? -6.754 -8.461 60.647 1.00 22.04 126 MET D CA 1
ATOM 2111 C C . MET C 2 91 ? -6.177 -7.914 59.349 1.00 19.80 126 MET D C 1
ATOM 2112 O O . MET C 2 91 ? -6.911 -7.365 58.516 1.00 19.71 126 MET D O 1
ATOM 2117 N N . TYR C 2 92 ? -4.866 -8.039 59.182 1.00 18.57 127 TYR D N 1
ATOM 2118 C CA . TYR C 2 92 ? -4.223 -7.594 57.948 1.00 17.80 127 TYR D CA 1
ATOM 2119 C C . TYR C 2 92 ? -4.156 -8.761 56.976 1.00 16.11 127 TYR D C 1
ATOM 2120 O O . TYR C 2 92 ? -3.702 -9.853 57.337 1.00 17.38 127 TYR D O 1
ATOM 2129 N N . ILE C 2 93 ? -4.650 -8.540 55.766 1.00 14.31 128 ILE D N 1
ATOM 2130 C CA . ILE C 2 93 ? -4.653 -9.538 54.702 1.00 16.21 128 ILE D CA 1
ATOM 2131 C C . ILE C 2 93 ? -3.736 -9.034 53.589 1.00 16.66 128 ILE D C 1
ATOM 2132 O O . ILE C 2 93 ? -4.013 -8.001 52.960 1.00 16.32 128 ILE D O 1
ATOM 2137 N N . PHE C 2 94 ? -2.653 -9.768 53.339 1.00 15.23 129 PHE D N 1
ATOM 2138 C CA . PHE C 2 94 ? -1.592 -9.325 52.436 1.00 18.26 129 PHE D CA 1
ATOM 2139 C C . PHE C 2 94 ? -1.748 -10.006 51.082 1.00 17.23 129 PHE D C 1
ATOM 2140 O O . PHE C 2 94 ? -1.836 -11.237 51.008 1.00 17.87 129 PHE D O 1
ATOM 2148 N N . TRP C 2 95 ? -1.749 -9.206 50.016 1.00 17.16 130 TRP D N 1
ATOM 2149 C CA . TRP C 2 95 ? -1.997 -9.678 48.665 1.00 19.41 130 TRP D CA 1
ATOM 2150 C C . TRP C 2 95 ? -0.842 -9.317 47.742 1.00 20.99 130 TRP D C 1
ATOM 2151 O O . TRP C 2 95 ? -0.175 -8.298 47.926 1.00 19.24 130 TRP D O 1
ATOM 2162 N N . GLN C 2 96 ? -0.633 -10.155 46.734 1.00 23.65 131 GLN D N 1
ATOM 2163 C CA . GLN C 2 96 ? 0.265 -9.857 45.629 1.00 23.69 131 GLN D CA 1
ATOM 2164 C C . GLN C 2 96 ? -0.537 -9.213 44.497 1.00 24.55 131 GLN D C 1
ATOM 2165 O O . GLN C 2 96 ? -1.612 -9.703 44.145 1.00 25.74 131 GLN D O 1
ATOM 2171 N N . TYR C 2 97 ? -0.037 -8.105 43.947 1.00 27.67 132 TYR D N 1
ATOM 2172 C CA . TYR C 2 97 ? -0.737 -7.481 42.826 1.00 29.74 132 TYR D CA 1
ATOM 2173 C C . TYR C 2 97 ? -0.681 -8.375 41.584 1.00 34.12 132 TYR D C 1
ATOM 2174 O O . TYR C 2 97 ? 0.227 -9.198 41.424 1.00 28.77 132 TYR D O 1
ATOM 2183 N N . GLU C 2 98 ? -1.683 -8.207 40.713 1.00 37.61 133 GLU D N 1
ATOM 2184 C CA . GLU C 2 98 ? -1.834 -8.944 39.442 1.00 38.61 133 GLU D CA 1
ATOM 2185 C C . GLU C 2 98 ? -1.822 -10.461 39.630 1.00 44.58 133 GLU D C 1
ATOM 2186 O O . GLU C 2 98 ? -2.840 -11.137 39.434 1.00 46.93 133 GLU D O 1
#

B-factor: mean 24.44, std 7.25, range [12.08, 57.94]

Foldseek 3Di:
DLQAAQFPPGGDGCPPPDPLCSVLRHDPDQQPDPWTQGPRATWHQAPVVRHTDHPVQPDPPHRHGD/DADDVLEGEAEDEDQDPVRCCPPPPCNQCDDVVDDAEFEAQADDGNRRDAHAAPEDPFWHYKYQPHDGFDGHHNPHHPVRVSVTSVPGNYIYTYGHDDDD/DDDPQEAEAEDEDQDPVVCCPDPPPNQCDDVVDDAEFEAQADDGNRRDAHAAPEDPFWHYKYQPHDGFDGHHNPHHPVRVNVTSVPGNYIYTYGYDD

InterPro domains:
  IPR004333 SBP domain [PF03110] (63-136)
  IPR004333 SBP domain [PS51141] (60-137)
  IPR036893 SBP domain superfamily [G3DSA:4.10.1100.10] (54-124)
  IPR036893 SBP domain superfamily [SSF103612] (62-141)
  IPR044817 Squamosa promoter-binding-like protein [PTHR31251] (31-140)

Nearest PDB structures (foldseek):
  8j49-assembly1_B  TM=1.004E+00  e=5.315E-21  Onion yellows phytoplasma OY-M
  8pfc-assembly3_E  TM=9.953E-01  e=2.524E-17  Aster yellows witches'-broom phytoplasma AYWB
  8jtk-assembly1_A  TM=9.826E-01  e=1.329E-17  Aster yellows witches'-broom phytoplasma AYWB
  8j49-assembly1_A  TM=1.015E+00  e=5.639E-15  Arabidopsis thaliana
  8pfc-assembly4_H  TM=9.759E-01  e=6.219E-12  Arabidopsis thaliana

Secondary structure (DSSP, 8-state):
-TTB-SSTT---B-TTS-HHHHHHT--HHHHH-S-EEETTEEEEEETTTTEEEEGGGS-TT-SS--/--EETTEEEEEEEESSHHHHTT-TTGGGGB-TTS-S-EEESSSSTT-EEEEPSS--TTEEEEEESSS-----TT---HHHHTT--TT-SEEEEEEE----/-EETTEEEEEEEES-HHHHTT-TTGGGGB-TTS-S-EEESSSSTT-EEEEPSS--TTEEEEEE-SS-----TT---HHHHTT--TT-SEEEEEEE--